Protein AF-A0A1I9Y1L7-F1 (afdb_monomer)

pLDDT: mean 85.47, std 13.41, range [43.84, 98.75]

Secondary structure (DSSP, 8-state):
-THHHHHTHHHHTTTS-HHHHHHHHHHHHHHHHHHHHHHHHHHHHHHHHHHHHHHHHHHHHHHHHHH--TTHHHHHHHHHHHHHHHHHHHHHHHHHHHHHHHHHHHHHHHHHHHHHHHHHS---HHHHHHHHHHHHHHHHHHS-TT-TTS-HHHHHHHHHHHHHHHHHTT-HHHHHHHHHHHHHHHTTS--HHHHHHHHHHHHHTT-HHHHHHHHHHHHHH-THHHHHHHH-GGGTTTTTSHHHHHHH-

Foldseek 3Di:
DCVVVCPVVVPVCPPDDVPLVCVLVVVLVVVLVVLVVVLVVVLVVVLVVLVVVLVVVLVVLVVVLVVDDDPVNVVSVVVSVVVNVVSVVVSVLVSVQSVLQSVLVSLLVSLVSSVVCVVVPPDDPVVLLVSLVSLLVVLCVSLPPDCPRYQLQSNLSSLQSNLVSCVSVLVLVSSLVSLVSSDVSVPDDDDLVSLLSNLLSCQSVVNQVSNLVSLLVSCVVPVVSLVVCVPDPSNVSPCPPPSNVVSND

Radius of gyration: 24.62 Å; Cα contacts (8 Å, |Δi|>4): 194; chains: 1; bounding box: 74×27×68 Å

Mean predicted aligned error: 7.23 Å

Structure (mmCIF, N/CA/C/O backbone):
data_AF-A0A1I9Y1L7-F1
#
_entry.id   AF-A0A1I9Y1L7-F1
#
loop_
_atom_site.group_PDB
_atom_site.id
_atom_site.type_symbol
_atom_site.label_atom_id
_atom_site.label_alt_id
_atom_site.label_comp_id
_atom_site.label_asym_id
_atom_site.label_entity_id
_atom_site.label_seq_id
_atom_site.pdbx_PDB_ins_code
_atom_site.Cartn_x
_atom_site.Cartn_y
_atom_site.Cartn_z
_atom_site.occupancy
_atom_site.B_iso_or_equiv
_atom_site.auth_seq_id
_atom_site.auth_comp_id
_atom_site.auth_asym_id
_atom_site.auth_atom_id
_atom_site.pdbx_PDB_model_num
ATOM 1 N N . MET A 1 1 ? 4.002 -3.214 18.190 1.00 47.75 1 MET A N 1
ATOM 2 C CA . MET A 1 1 ? 4.364 -3.623 16.813 1.00 47.75 1 MET A CA 1
ATOM 3 C C . MET A 1 1 ? 5.478 -2.742 16.220 1.00 47.75 1 MET A C 1
ATOM 5 O O . MET A 1 1 ? 6.447 -3.298 15.727 1.00 47.75 1 MET A O 1
ATOM 9 N N . LEU A 1 2 ? 5.446 -1.406 16.366 1.00 47.19 2 LEU A N 1
ATOM 10 C CA . LEU A 1 2 ? 6.503 -0.487 15.879 1.00 47.19 2 LEU A CA 1
ATOM 11 C C . LEU A 1 2 ? 7.836 -0.492 16.666 1.00 47.19 2 LEU A C 1
ATOM 13 O O . LEU A 1 2 ? 8.883 -0.215 16.093 1.00 47.19 2 LEU A O 1
ATOM 17 N N . MET A 1 3 ? 7.873 -0.915 17.937 1.00 45.66 3 MET A N 1
ATOM 18 C CA . MET A 1 3 ? 9.155 -1.157 18.637 1.00 45.66 3 MET A CA 1
ATOM 19 C C . MET A 1 3 ? 10.000 -2.262 17.965 1.00 45.66 3 MET A C 1
ATOM 21 O O . MET A 1 3 ? 11.228 -2.188 17.956 1.00 45.66 3 MET A O 1
ATOM 25 N N . TYR A 1 4 ? 9.357 -3.237 17.309 1.00 48.34 4 TYR A N 1
ATOM 26 C CA . TYR A 1 4 ? 10.047 -4.228 16.472 1.00 48.34 4 TYR A CA 1
ATOM 27 C C . TYR A 1 4 ? 10.562 -3.632 15.157 1.00 48.34 4 TYR A C 1
ATOM 29 O O . TYR A 1 4 ? 11.432 -4.223 14.521 1.00 48.34 4 TYR A O 1
ATOM 37 N N . PHE A 1 5 ? 10.074 -2.450 14.767 1.00 47.69 5 PHE A N 1
ATOM 38 C CA . PHE A 1 5 ? 10.499 -1.760 13.556 1.00 47.69 5 PHE A CA 1
ATOM 39 C C . PHE A 1 5 ? 11.968 -1.304 13.661 1.00 47.69 5 PHE A C 1
ATOM 41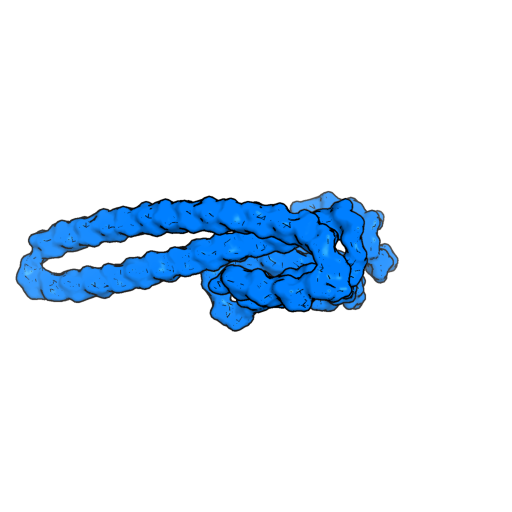 O O . PHE A 1 5 ? 12.653 -1.265 12.645 1.00 47.69 5 PHE A O 1
ATOM 48 N N . PHE A 1 6 ? 12.492 -1.047 14.867 1.00 53.56 6 PHE A N 1
ATOM 49 C CA . PHE A 1 6 ? 13.876 -0.587 15.068 1.00 53.56 6 PHE A CA 1
ATOM 50 C C . PHE A 1 6 ? 14.791 -1.574 15.809 1.00 53.56 6 PHE A C 1
ATOM 52 O O . PHE A 1 6 ? 16.007 -1.404 15.765 1.00 53.56 6 PHE A O 1
ATOM 59 N N . GLY A 1 7 ? 14.257 -2.627 16.439 1.00 49.97 7 GLY A N 1
ATOM 60 C CA . GLY A 1 7 ? 15.072 -3.611 17.171 1.00 49.97 7 GLY A CA 1
ATOM 61 C C . GLY A 1 7 ? 16.096 -4.357 16.300 1.00 49.97 7 GLY A C 1
ATOM 62 O O . GLY A 1 7 ? 17.193 -4.653 16.761 1.00 49.97 7 GLY A O 1
ATOM 63 N N . ALA A 1 8 ? 15.783 -4.593 15.021 1.00 45.25 8 ALA A N 1
ATOM 64 C CA . ALA A 1 8 ? 16.695 -5.235 14.067 1.00 45.25 8 ALA A CA 1
ATOM 65 C C . ALA A 1 8 ? 17.691 -4.257 13.403 1.00 45.25 8 ALA A C 1
ATOM 67 O O . ALA A 1 8 ? 18.695 -4.685 12.839 1.00 45.25 8 ALA A O 1
ATOM 68 N N . LEU A 1 9 ? 17.458 -2.942 13.511 1.00 48.50 9 LEU A N 1
ATOM 69 C CA . LEU A 1 9 ? 18.281 -1.909 12.869 1.00 48.50 9 LEU A CA 1
ATOM 70 C C . LEU A 1 9 ? 19.683 -1.795 13.488 1.00 48.50 9 LEU A C 1
ATOM 72 O O . LEU A 1 9 ? 20.603 -1.302 12.847 1.00 48.50 9 LEU A O 1
ATOM 76 N N . GLY A 1 10 ? 19.857 -2.235 14.737 1.00 49.12 10 GLY A N 1
ATOM 77 C CA . GLY A 1 10 ? 21.131 -2.132 15.451 1.00 49.12 10 GLY A CA 1
ATOM 78 C C . GLY A 1 10 ? 22.224 -3.078 14.942 1.00 49.12 10 GLY A C 1
ATOM 79 O O . GLY A 1 10 ? 23.399 -2.780 15.133 1.00 49.12 10 GLY A O 1
ATOM 80 N N . ALA A 1 11 ? 21.865 -4.189 14.286 1.00 47.66 11 ALA A N 1
ATOM 81 C CA . ALA A 1 11 ? 22.822 -5.242 13.930 1.00 47.66 11 ALA A CA 1
ATOM 82 C C . ALA A 1 11 ? 23.518 -5.029 12.568 1.00 47.66 11 ALA A C 1
ATOM 84 O O . ALA A 1 11 ? 24.682 -5.387 12.424 1.00 47.66 11 ALA A O 1
ATOM 85 N N . LEU A 1 12 ? 22.855 -4.396 11.591 1.00 43.84 12 LEU A N 1
ATOM 86 C CA . LEU A 1 12 ? 23.412 -4.141 10.244 1.00 43.84 12 LEU A CA 1
ATOM 87 C C . LEU A 1 12 ? 24.312 -2.893 10.175 1.00 43.84 12 LEU A C 1
ATOM 89 O O . LEU A 1 12 ? 25.179 -2.763 9.315 1.00 43.84 12 LEU A O 1
ATOM 93 N N . VAL A 1 13 ? 24.164 -1.993 11.146 1.00 48.88 13 VAL A N 1
ATOM 94 C CA . VAL A 1 13 ? 24.859 -0.700 11.222 1.00 48.88 13 VAL A CA 1
ATOM 95 C C . VAL A 1 13 ? 26.366 -0.834 11.513 1.00 48.88 13 VAL A C 1
ATOM 97 O O . VAL A 1 13 ? 27.125 0.113 11.299 1.00 48.88 13 VAL A O 1
ATOM 100 N N . ALA A 1 14 ? 26.824 -2.005 11.959 1.00 50.41 14 ALA A N 1
ATOM 101 C CA . ALA A 1 14 ? 28.218 -2.226 12.328 1.00 50.41 14 ALA A CA 1
ATOM 102 C C . ALA A 1 14 ? 29.176 -2.428 11.135 1.00 50.41 14 ALA A C 1
ATOM 104 O O . ALA A 1 14 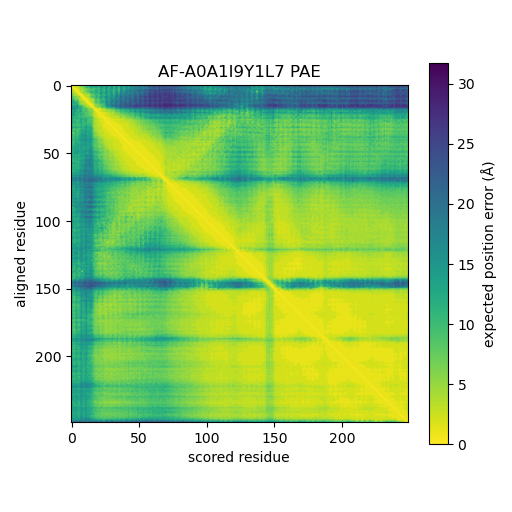? 30.382 -2.334 11.345 1.00 50.41 14 ALA A O 1
ATOM 105 N N . PHE A 1 15 ? 28.688 -2.679 9.908 1.00 44.69 15 PHE A N 1
ATOM 106 C CA . PHE A 1 15 ? 29.559 -3.206 8.842 1.00 44.69 15 PHE A CA 1
ATOM 107 C C . PHE A 1 15 ? 29.748 -2.316 7.593 1.00 44.69 15 PHE A C 1
ATOM 109 O O . PHE A 1 15 ? 30.797 -2.425 6.968 1.00 44.69 15 PHE A O 1
ATOM 116 N N . PHE A 1 16 ? 28.834 -1.393 7.241 1.00 48.38 16 PHE A N 1
ATOM 117 C CA . PHE A 1 16 ? 28.874 -0.758 5.899 1.00 48.38 16 PHE A CA 1
ATOM 118 C C . PHE A 1 16 ? 28.675 0.768 5.795 1.00 48.38 16 PHE A C 1
ATOM 120 O O . PHE A 1 16 ? 28.450 1.283 4.708 1.00 48.38 16 PHE A O 1
ATOM 127 N N . GLY A 1 17 ? 28.850 1.534 6.876 1.00 55.03 17 GLY A N 1
ATOM 128 C CA . GLY A 1 17 ? 28.899 3.004 6.774 1.00 55.03 17 GLY A CA 1
ATOM 129 C C . GLY A 1 17 ? 27.848 3.706 7.622 1.00 55.03 17 GLY A C 1
ATOM 130 O O . GLY A 1 17 ? 26.840 4.223 7.148 1.00 55.03 17 GLY A O 1
ATOM 131 N N . PHE A 1 18 ? 28.151 3.807 8.912 1.00 61.41 18 PHE A N 1
ATOM 132 C CA . PHE A 1 18 ? 27.345 4.464 9.944 1.00 61.41 18 PHE A CA 1
ATOM 133 C C . PHE A 1 18 ? 26.874 5.887 9.594 1.00 61.41 18 PHE A C 1
ATOM 135 O O . PHE A 1 18 ? 25.876 6.367 10.133 1.00 61.41 18 PHE A O 1
ATOM 142 N N . ARG A 1 19 ? 27.619 6.598 8.740 1.00 64.88 19 ARG A N 1
ATOM 143 C CA . ARG A 1 19 ? 27.401 8.022 8.464 1.00 64.88 19 ARG A CA 1
ATOM 144 C C . ARG A 1 19 ? 26.305 8.264 7.427 1.00 64.88 19 ARG A C 1
ATOM 146 O O . ARG A 1 19 ? 25.455 9.116 7.665 1.00 64.88 19 ARG A O 1
ATOM 153 N N . GLU A 1 20 ? 26.311 7.508 6.333 1.00 66.81 20 GLU A N 1
ATOM 154 C CA . GLU A 1 20 ? 25.316 7.614 5.253 1.00 66.81 20 GLU A CA 1
A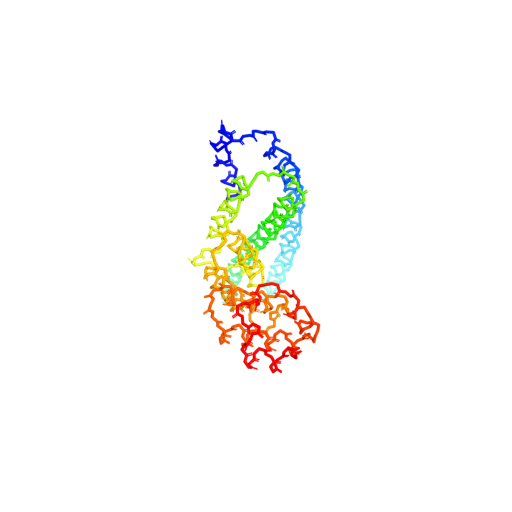TOM 155 C C . GLU A 1 20 ? 23.952 7.118 5.735 1.00 66.81 20 GLU A C 1
ATOM 157 O O . GLU A 1 20 ? 22.945 7.813 5.623 1.00 66.81 20 GLU A O 1
ATOM 162 N N . TRP A 1 21 ? 23.945 5.989 6.442 1.00 66.62 21 TRP A N 1
ATOM 163 C CA . TRP A 1 21 ? 22.741 5.434 7.053 1.00 66.62 21 TRP A CA 1
ATOM 164 C C . TRP A 1 21 ? 22.090 6.404 8.054 1.00 66.62 21 TRP A C 1
ATOM 166 O O . TRP A 1 21 ? 20.874 6.594 8.071 1.00 66.62 21 TRP A O 1
ATOM 176 N N . LYS A 1 22 ? 22.889 7.091 8.882 1.00 72.75 22 LYS A N 1
ATOM 177 C CA . LYS A 1 22 ? 22.367 8.097 9.822 1.00 72.75 22 LYS A CA 1
ATOM 178 C C . LYS A 1 22 ? 21.736 9.306 9.133 1.00 72.75 22 LYS A C 1
ATOM 180 O O . LYS A 1 22 ? 20.803 9.870 9.708 1.00 72.75 22 LYS A O 1
ATOM 185 N N . ALA A 1 23 ? 22.233 9.705 7.961 1.00 73.94 23 ALA A N 1
ATOM 186 C CA . ALA A 1 23 ? 21.718 10.854 7.219 1.00 73.94 23 ALA A CA 1
ATOM 187 C C . ALA A 1 23 ? 20.292 10.607 6.701 1.00 73.94 23 ALA A C 1
ATOM 189 O O . ALA A 1 23 ? 19.445 11.494 6.809 1.00 73.94 23 ALA A O 1
ATOM 190 N N . VAL A 1 24 ? 20.001 9.377 6.265 1.00 70.12 24 VAL A N 1
ATOM 191 C CA . VAL A 1 24 ? 18.664 8.968 5.805 1.00 70.12 24 VAL A CA 1
ATOM 192 C C . VAL A 1 24 ? 17.736 8.657 6.982 1.00 70.12 24 VAL A C 1
ATOM 194 O O . VAL A 1 24 ? 16.583 9.096 7.017 1.00 70.12 24 VAL A O 1
ATOM 197 N N . ILE A 1 25 ? 18.221 7.921 7.987 1.00 73.69 25 ILE A N 1
ATOM 198 C CA . ILE A 1 25 ? 17.341 7.369 9.024 1.00 73.69 25 ILE A CA 1
ATOM 199 C C . ILE A 1 25 ? 16.970 8.374 10.097 1.00 73.69 25 ILE A C 1
ATOM 201 O O . ILE A 1 25 ? 15.822 8.366 10.536 1.00 73.69 25 ILE A O 1
ATOM 205 N N . LYS A 1 26 ? 17.887 9.241 10.538 1.00 80.12 26 LYS A N 1
ATOM 206 C CA . LYS A 1 26 ? 17.569 10.169 11.631 1.00 80.12 26 LYS A CA 1
ATOM 207 C C . LYS A 1 26 ? 16.381 11.082 11.279 1.00 80.12 26 LYS A C 1
ATOM 209 O O . LYS A 1 26 ? 15.432 11.100 12.056 1.00 80.12 26 LYS A O 1
ATOM 214 N N . PRO A 1 27 ? 16.348 11.763 10.117 1.00 78.81 27 PRO A N 1
ATOM 215 C CA . PRO A 1 27 ? 15.199 12.592 9.750 1.00 78.81 27 PRO A CA 1
ATOM 216 C C . PRO A 1 27 ? 13.907 11.785 9.595 1.00 78.81 27 PRO A C 1
ATOM 218 O O . PRO A 1 27 ? 12.837 12.255 9.972 1.00 78.81 27 PRO A O 1
ATOM 221 N N . THR A 1 28 ? 14.013 10.566 9.061 1.00 72.12 28 THR A N 1
ATOM 222 C CA . THR A 1 28 ? 12.887 9.639 8.883 1.00 72.12 28 THR A CA 1
ATOM 223 C C . THR A 1 28 ? 12.307 9.218 10.236 1.00 72.12 28 THR A C 1
ATOM 225 O O . THR A 1 28 ? 11.093 9.229 10.421 1.00 72.12 28 THR A O 1
ATOM 228 N N . LYS A 1 29 ? 13.169 8.944 11.221 1.00 74.25 29 LYS A N 1
ATOM 229 C CA . LYS A 1 29 ? 12.780 8.637 12.599 1.00 74.25 29 LYS A CA 1
ATOM 230 C C . LYS A 1 29 ? 12.145 9.842 13.299 1.00 74.25 29 LYS A C 1
ATOM 232 O O . LYS A 1 29 ? 11.079 9.704 13.883 1.00 74.25 29 LYS A O 1
ATOM 237 N N . ASP A 1 30 ? 12.749 11.024 13.190 1.00 78.06 30 ASP A N 1
ATOM 238 C CA . ASP A 1 30 ? 12.205 12.245 13.799 1.00 78.06 30 ASP A CA 1
ATOM 239 C C . ASP A 1 30 ? 10.826 12.596 13.202 1.00 78.06 30 ASP A C 1
ATOM 241 O O . ASP A 1 30 ? 9.931 13.065 13.906 1.00 78.06 30 ASP A O 1
ATOM 245 N N . LYS A 1 31 ? 10.631 12.367 11.894 1.00 76.81 31 LYS A N 1
ATOM 246 C CA . LYS A 1 31 ? 9.331 12.528 11.225 1.00 76.81 31 LYS A CA 1
ATOM 247 C C . LYS A 1 31 ? 8.327 11.475 11.696 1.00 76.81 31 LYS A C 1
ATOM 249 O O . LYS A 1 31 ? 7.182 11.833 11.957 1.00 76.81 31 LYS A O 1
ATOM 254 N N . LEU A 1 32 ? 8.753 10.220 11.849 1.00 73.31 32 LEU A N 1
ATOM 255 C CA . LEU A 1 32 ? 7.925 9.144 12.391 1.00 73.31 32 LEU A CA 1
ATOM 256 C C . LEU A 1 32 ? 7.403 9.486 13.790 1.00 73.31 32 LEU A C 1
ATOM 258 O O . LEU A 1 32 ? 6.199 9.441 13.995 1.00 73.31 32 LEU A O 1
ATOM 262 N N . GLU A 1 33 ? 8.270 9.895 14.718 1.00 74.94 33 GLU A N 1
ATOM 263 C CA . GLU A 1 33 ? 7.865 10.225 16.096 1.00 74.94 33 GLU A CA 1
ATOM 264 C C . GLU A 1 33 ? 6.806 11.349 16.124 1.00 74.94 33 GLU A C 1
ATOM 266 O O . GLU A 1 33 ? 5.847 11.307 16.902 1.00 74.94 33 GLU A O 1
ATOM 271 N N . ARG A 1 34 ? 6.916 12.336 15.220 1.00 80.75 34 ARG A N 1
ATOM 272 C CA . ARG A 1 34 ? 5.899 13.394 15.058 1.00 80.75 34 ARG A CA 1
ATOM 273 C C . ARG A 1 34 ? 4.584 12.859 14.504 1.00 80.75 34 ARG A C 1
ATOM 275 O O . ARG A 1 34 ? 3.528 13.241 15.001 1.00 80.75 34 ARG A O 1
ATOM 282 N N . LEU A 1 35 ? 4.643 12.005 13.481 1.00 74.06 35 LEU A N 1
ATOM 283 C CA . LEU A 1 35 ? 3.456 11.395 12.883 1.00 74.06 35 LEU A CA 1
ATOM 284 C C . LEU A 1 35 ? 2.743 10.482 13.881 1.00 74.06 35 LEU A C 1
ATOM 286 O O . LEU A 1 35 ? 1.527 10.563 14.002 1.00 74.06 35 LEU A O 1
ATOM 290 N N . GLU A 1 36 ? 3.481 9.674 14.639 1.00 72.31 36 GLU A N 1
ATOM 291 C CA . GLU A 1 36 ? 2.935 8.827 15.703 1.00 72.31 36 GLU A CA 1
ATOM 292 C C . GLU A 1 36 ? 2.227 9.666 16.763 1.00 72.31 36 GLU A C 1
ATOM 294 O O . GLU A 1 36 ? 1.086 9.373 17.111 1.00 72.31 36 GLU A O 1
ATOM 299 N N . THR A 1 37 ? 2.859 10.748 17.222 1.00 80.62 37 THR A N 1
ATOM 300 C CA . THR A 1 37 ? 2.259 11.651 18.214 1.00 80.62 37 THR A CA 1
ATOM 301 C C . THR A 1 37 ? 0.981 12.303 17.673 1.00 80.62 37 THR A C 1
ATOM 303 O O . THR A 1 37 ? -0.042 12.325 18.358 1.00 80.62 37 THR A O 1
ATOM 306 N N . ALA A 1 38 ? 1.008 12.795 16.430 1.00 80.44 38 ALA A N 1
ATOM 307 C CA . ALA A 1 38 ? -0.150 13.422 15.795 1.00 80.44 38 ALA A CA 1
ATOM 308 C C . ALA A 1 38 ? -1.305 12.428 15.580 1.00 80.44 38 ALA A C 1
ATOM 310 O O . ALA A 1 38 ? -2.456 12.735 15.893 1.00 80.44 38 ALA A O 1
ATOM 311 N N . HIS A 1 39 ? -1.008 11.219 15.095 1.00 76.31 39 HIS A N 1
ATOM 312 C CA . HIS A 1 39 ? -2.013 10.180 14.878 1.00 76.31 39 HIS A CA 1
ATOM 313 C C . HIS A 1 39 ? -2.567 9.620 16.186 1.00 76.31 39 HIS A C 1
ATOM 315 O O . HIS A 1 39 ? -3.769 9.387 16.260 1.00 76.31 39 HIS A O 1
ATOM 321 N N . ALA A 1 40 ? -1.744 9.450 17.223 1.00 77.50 40 ALA A N 1
ATOM 322 C CA . ALA A 1 40 ? -2.215 9.052 18.547 1.00 77.50 40 ALA A CA 1
ATOM 323 C C . ALA A 1 40 ? -3.202 10.083 19.114 1.00 77.50 40 ALA A C 1
ATOM 325 O O . ALA A 1 40 ? -4.274 9.703 19.579 1.00 77.50 40 ALA A O 1
ATOM 326 N N . GLY A 1 41 ? -2.889 11.379 18.988 1.00 79.81 41 GLY A N 1
ATOM 327 C CA . GLY A 1 41 ? -3.801 12.456 19.376 1.00 79.81 41 GLY A CA 1
ATOM 328 C C . GLY A 1 41 ? -5.124 12.416 18.608 1.00 79.81 41 GLY A C 1
ATOM 329 O O . GLY A 1 41 ? -6.189 12.512 19.212 1.00 79.81 41 GLY A O 1
ATOM 330 N N . HIS A 1 42 ? -5.075 12.202 17.290 1.00 78.88 42 HIS A N 1
ATOM 331 C CA . HIS A 1 42 ? -6.284 12.106 16.472 1.00 78.88 42 HIS A CA 1
ATOM 332 C C . HIS A 1 42 ? -7.125 10.857 16.783 1.00 78.88 42 HIS A C 1
ATOM 334 O O . HIS A 1 42 ? -8.348 10.947 16.846 1.00 78.88 42 HIS A O 1
ATOM 340 N N . ILE A 1 43 ? -6.496 9.697 17.001 1.00 76.44 43 ILE A N 1
ATOM 341 C CA . ILE A 1 43 ? -7.198 8.463 17.391 1.00 76.44 43 ILE A CA 1
ATOM 342 C C . ILE A 1 43 ? -7.908 8.665 18.731 1.00 76.44 43 ILE A C 1
ATOM 344 O O . ILE A 1 43 ? -9.077 8.305 18.849 1.00 76.44 43 ILE A O 1
ATOM 348 N N . GLU A 1 44 ? -7.239 9.275 19.712 1.00 82.00 44 GLU A N 1
ATOM 349 C CA . GLU A 1 44 ? -7.838 9.560 21.018 1.00 82.00 44 GLU A CA 1
ATOM 350 C C . GLU A 1 44 ? -9.006 10.554 20.901 1.00 82.00 44 GLU A C 1
ATOM 352 O O . GLU A 1 44 ? -10.054 10.357 21.510 1.00 82.00 44 GLU A O 1
ATOM 357 N N . GLU A 1 45 ? -8.883 11.582 20.056 1.00 86.69 45 GLU A N 1
ATOM 358 C CA . GLU A 1 45 ? -9.980 12.511 19.759 1.00 86.69 45 GLU A CA 1
ATOM 359 C C . GLU A 1 45 ? -11.196 11.790 19.149 1.00 86.69 45 GLU A C 1
ATOM 361 O O . GLU A 1 45 ? -12.329 12.008 19.583 1.00 86.69 45 GLU A O 1
ATOM 366 N N . GLN A 1 46 ? -10.982 10.919 18.157 1.00 80.69 46 GLN A N 1
ATOM 367 C CA . GLN A 1 46 ? -12.064 10.159 17.519 1.00 80.69 46 GLN A CA 1
ATOM 368 C C . GLN A 1 46 ? -12.712 9.166 18.484 1.00 80.69 46 GLN A C 1
ATOM 370 O O . GLN A 1 46 ? -13.936 9.036 18.495 1.00 80.69 46 GLN A O 1
ATOM 375 N N . LYS A 1 47 ? -11.911 8.508 19.326 1.00 81.25 47 LYS A N 1
ATOM 376 C CA . LYS A 1 47 ? -12.403 7.622 20.380 1.00 81.25 47 LYS A CA 1
ATOM 377 C C . LYS A 1 47 ? -13.287 8.380 21.371 1.00 81.25 47 LYS A C 1
ATOM 379 O O . LYS A 1 47 ? -14.403 7.946 21.620 1.00 81.25 47 LYS A O 1
ATOM 384 N N . ASN A 1 48 ? -12.850 9.547 21.847 1.00 86.12 48 ASN A N 1
ATOM 385 C CA . ASN A 1 48 ? -13.640 10.373 22.765 1.00 86.12 48 ASN A CA 1
ATOM 386 C C . ASN A 1 48 ? -14.983 10.805 22.152 1.00 86.12 48 ASN A C 1
ATOM 388 O O . ASN A 1 48 ? -16.014 10.708 22.815 1.00 86.12 48 ASN A O 1
ATOM 392 N N . LYS A 1 49 ? -15.000 11.211 20.873 1.00 86.06 49 LYS A N 1
ATOM 393 C CA . LYS A 1 49 ? -16.249 11.528 20.153 1.00 86.06 49 LYS A CA 1
ATOM 394 C C . LYS A 1 49 ? -17.175 10.318 20.053 1.00 86.06 49 LYS A C 1
ATOM 396 O O . LYS A 1 49 ? -18.386 10.450 20.217 1.00 86.06 49 LYS A O 1
ATOM 401 N N . PHE A 1 50 ? -16.620 9.140 19.783 1.00 80.62 50 PHE A N 1
ATOM 402 C CA . PHE A 1 50 ? -17.404 7.913 19.716 1.00 80.62 50 PHE A CA 1
ATOM 403 C C . PHE A 1 50 ? -17.967 7.530 21.094 1.00 80.62 50 PHE A C 1
ATOM 405 O O . PHE A 1 50 ? -19.154 7.237 21.204 1.00 80.62 50 PHE A O 1
ATOM 412 N N . ASP A 1 51 ? -17.167 7.633 22.157 1.00 82.69 51 ASP A N 1
ATOM 413 C CA . ASP A 1 51 ? -17.596 7.388 23.539 1.00 82.69 51 ASP A CA 1
ATOM 414 C C . ASP A 1 51 ? -18.719 8.347 23.976 1.00 82.69 51 ASP A C 1
ATOM 416 O O . ASP A 1 51 ? -19.640 7.947 24.694 1.00 82.69 51 ASP A O 1
ATOM 420 N N . GLU A 1 52 ? -18.693 9.606 23.528 1.00 89.88 52 GLU A N 1
ATOM 421 C CA . GLU A 1 52 ? -19.783 10.566 23.745 1.00 89.88 52 GLU A CA 1
ATOM 422 C C . GLU A 1 52 ? -21.084 10.134 23.056 1.00 89.88 52 GLU A C 1
ATOM 424 O O . GLU A 1 52 ? -22.146 10.178 23.684 1.00 89.88 52 GLU A O 1
ATOM 429 N N . ILE A 1 53 ? -21.011 9.656 21.809 1.00 84.12 53 ILE A N 1
ATOM 430 C CA . ILE A 1 53 ? -22.167 9.118 21.073 1.00 84.12 53 ILE A CA 1
ATOM 431 C C . ILE A 1 53 ? -22.726 7.881 21.785 1.00 84.12 53 ILE A C 1
ATOM 433 O O . ILE A 1 53 ? -23.936 7.788 22.002 1.00 84.12 53 ILE A O 1
ATOM 437 N N . VAL A 1 54 ? -21.855 6.955 22.201 1.00 80.06 54 VAL A N 1
ATOM 438 C CA . VAL A 1 54 ? -22.249 5.742 22.931 1.00 80.06 54 VAL A CA 1
ATOM 439 C C . VAL A 1 54 ? -22.948 6.106 24.241 1.00 80.06 54 VAL A C 1
ATOM 441 O O . VAL A 1 54 ? -24.012 5.570 24.550 1.00 80.06 54 VAL A O 1
ATOM 444 N N . ARG A 1 55 ? -22.395 7.063 24.996 1.00 87.75 55 ARG A N 1
ATOM 445 C CA . ARG A 1 55 ? -22.983 7.545 26.252 1.00 87.75 55 ARG A CA 1
ATOM 446 C C . ARG A 1 55 ? -24.343 8.202 26.032 1.00 87.75 55 ARG A C 1
ATOM 448 O O . ARG A 1 55 ? -25.268 7.931 26.793 1.00 87.75 55 ARG A O 1
ATOM 455 N N . ALA A 1 56 ? -24.479 9.038 25.004 1.00 89.50 56 ALA A N 1
ATOM 456 C CA . ALA A 1 56 ? -25.751 9.668 24.660 1.00 89.50 56 ALA A CA 1
ATOM 457 C C . ALA A 1 56 ? -26.819 8.620 24.311 1.00 89.50 56 ALA A C 1
ATOM 459 O O . ALA A 1 56 ? -27.939 8.697 24.813 1.00 89.50 56 ALA A O 1
ATOM 460 N N . HIS A 1 57 ? -26.455 7.602 23.529 1.00 83.31 57 HIS A N 1
ATOM 461 C CA . HIS A 1 57 ? -27.360 6.516 23.162 1.00 83.31 57 HIS A CA 1
ATOM 462 C C . HIS A 1 57 ? -27.761 5.649 24.365 1.00 83.31 57 HIS A C 1
ATOM 464 O O . HIS A 1 57 ? -28.929 5.305 24.523 1.00 83.31 57 HIS A O 1
ATOM 470 N N . LYS A 1 58 ? -26.815 5.353 25.265 1.00 85.38 58 LYS A N 1
ATOM 471 C CA . LYS A 1 58 ? -27.090 4.639 26.520 1.00 85.38 58 LYS A CA 1
ATOM 472 C C . LYS A 1 58 ? -28.078 5.401 27.404 1.00 85.38 58 LYS A C 1
ATOM 474 O O . LYS A 1 58 ? -29.010 4.797 27.924 1.00 85.38 58 LYS A O 1
ATOM 479 N N . ASN A 1 59 ? -27.905 6.717 27.531 1.00 89.12 59 ASN A N 1
ATOM 480 C CA . ASN A 1 59 ? -28.816 7.566 28.298 1.00 89.12 59 ASN A CA 1
ATOM 481 C C . ASN A 1 59 ? -30.237 7.574 27.708 1.00 89.12 59 ASN A C 1
ATOM 483 O O . ASN A 1 59 ? -31.206 7.542 28.464 1.00 89.12 59 ASN A O 1
ATOM 487 N N . ASP A 1 60 ? -30.366 7.597 26.378 1.00 88.25 60 ASP A N 1
ATOM 488 C CA . ASP A 1 60 ? -31.665 7.513 25.697 1.00 88.25 60 ASP A CA 1
ATOM 489 C C . ASP A 1 60 ? -32.342 6.156 25.937 1.00 88.25 60 ASP A C 1
ATOM 491 O O . ASP A 1 60 ? -33.506 6.092 26.334 1.00 88.25 60 ASP A O 1
ATOM 495 N N . LEU A 1 61 ? -31.588 5.061 25.810 1.00 83.75 61 LEU A N 1
ATOM 496 C CA . LEU A 1 61 ? -32.087 3.714 26.079 1.00 83.75 61 LEU A CA 1
ATOM 497 C C . LEU A 1 61 ? -32.522 3.543 27.544 1.00 83.75 61 LEU A C 1
ATOM 499 O O . LEU A 1 61 ? -33.545 2.919 27.825 1.00 83.75 61 LEU A O 1
ATOM 503 N N . ASP A 1 62 ? -31.784 4.142 28.480 1.00 86.88 62 ASP A N 1
ATOM 504 C CA . ASP A 1 62 ? -32.153 4.194 29.895 1.00 86.88 62 ASP A CA 1
ATOM 505 C C . ASP A 1 62 ? -33.461 4.957 30.136 1.00 86.88 62 ASP A C 1
ATOM 507 O O . ASP A 1 62 ? -34.318 4.497 30.898 1.00 86.88 62 ASP A O 1
ATOM 511 N N . ALA A 1 63 ? -33.658 6.089 29.456 1.00 88.06 63 ALA A N 1
ATOM 512 C CA . ALA A 1 63 ? -34.902 6.848 29.531 1.00 88.06 63 ALA A CA 1
ATOM 513 C C . ALA A 1 63 ? -36.093 6.046 28.973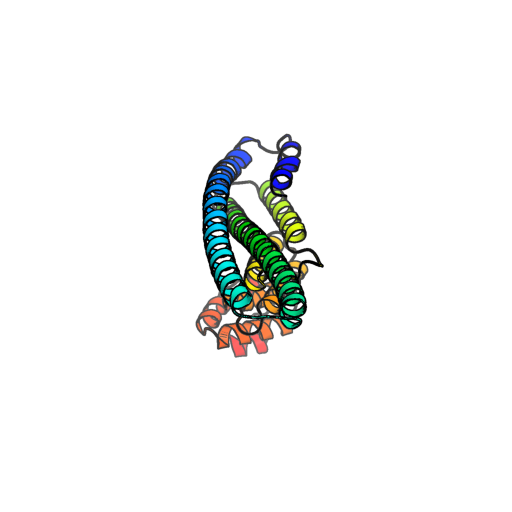 1.00 88.06 63 ALA A C 1
ATOM 515 O O . ALA A 1 63 ? -37.162 6.016 29.588 1.00 88.06 63 ALA A O 1
ATOM 516 N N . GLN A 1 64 ? -35.902 5.332 27.859 1.00 84.44 64 GLN A N 1
ATOM 517 C CA . GLN A 1 64 ? -36.914 4.434 27.292 1.00 84.44 64 GLN A CA 1
ATOM 518 C C . GLN A 1 64 ? -37.234 3.263 28.238 1.00 84.44 64 GLN A C 1
ATOM 520 O O . GLN A 1 64 ? -38.401 2.904 28.408 1.00 84.44 64 GLN A O 1
ATOM 525 N N . MET A 1 65 ? -36.226 2.708 28.923 1.00 84.38 65 MET A N 1
ATOM 526 C CA . MET A 1 65 ? -36.404 1.653 29.928 1.00 84.38 65 MET A CA 1
ATOM 527 C C . MET A 1 65 ? -37.253 2.068 31.118 1.00 84.38 65 MET A C 1
ATOM 529 O O . MET A 1 65 ? -38.095 1.286 31.559 1.00 84.38 65 MET A O 1
ATOM 533 N N . GLN A 1 66 ? -37.091 3.292 31.612 1.00 85.94 66 GLN A N 1
ATOM 534 C CA . GLN A 1 66 ? -37.899 3.793 32.726 1.00 85.94 66 GLN A CA 1
ATOM 535 C C . GLN A 1 66 ? -39.387 3.951 32.369 1.00 85.94 66 GLN A C 1
ATOM 537 O O . GLN A 1 66 ? -40.235 3.950 33.263 1.00 85.94 66 GLN A O 1
ATOM 542 N N . ALA A 1 67 ? -39.723 4.061 31.080 1.00 85.12 67 ALA A N 1
ATOM 543 C CA . ALA A 1 67 ? -41.101 4.201 30.615 1.00 85.12 67 ALA A CA 1
ATOM 544 C C . ALA A 1 67 ? -41.868 2.864 30.533 1.00 85.12 67 ALA A C 1
ATOM 546 O O . ALA A 1 67 ? -43.102 2.865 30.538 1.00 85.12 67 ALA A O 1
ATOM 547 N N . VAL A 1 68 ? -41.170 1.725 30.483 1.00 86.44 68 VAL A N 1
ATOM 548 C CA . VAL A 1 68 ? -41.779 0.392 30.345 1.00 86.44 68 VAL A CA 1
ATOM 549 C C . VAL A 1 68 ? -42.014 -0.248 31.716 1.00 86.44 68 VAL A C 1
ATOM 551 O O . VAL A 1 68 ? -41.152 -0.223 32.588 1.00 86.44 68 VAL A O 1
ATOM 554 N N . LYS A 1 69 ? -43.205 -0.829 31.923 1.00 86.75 69 LYS A N 1
ATOM 555 C CA . LYS A 1 69 ? -43.629 -1.442 33.196 1.00 86.75 69 LYS A CA 1
ATOM 556 C C . LYS A 1 69 ? -43.904 -2.943 33.053 1.00 86.75 69 LYS A C 1
ATOM 558 O O . LYS A 1 69 ? -44.344 -3.401 32.001 1.00 86.75 69 LYS A O 1
ATOM 563 N N . GLY A 1 70 ? -43.741 -3.680 34.154 1.00 83.56 70 GLY A N 1
ATOM 564 C CA . GLY A 1 70 ? -44.105 -5.100 34.263 1.00 83.56 70 GLY A CA 1
ATOM 565 C C . GLY A 1 70 ? -43.102 -6.041 33.590 1.00 83.56 70 GLY A C 1
ATOM 566 O O . GLY A 1 70 ? -41.931 -5.700 33.451 1.00 83.56 70 GLY A O 1
ATOM 567 N N . ASP A 1 71 ? -43.557 -7.215 33.148 1.00 76.25 71 ASP A N 1
ATOM 568 C CA . ASP A 1 71 ? -42.701 -8.292 32.608 1.00 76.25 71 ASP A CA 1
ATOM 569 C C . ASP A 1 71 ? -41.850 -7.883 31.389 1.00 76.25 71 ASP A C 1
ATOM 571 O O . ASP A 1 71 ? -40.788 -8.456 31.137 1.00 76.25 71 ASP A O 1
ATOM 575 N N . HIS A 1 72 ? -42.254 -6.830 30.674 1.00 83.94 72 HIS A N 1
ATOM 576 C CA . HIS A 1 72 ? -41.488 -6.253 29.567 1.00 83.94 72 HIS A CA 1
ATOM 577 C C . HIS A 1 72 ? -40.167 -5.609 30.024 1.00 83.94 72 HIS A C 1
ATOM 579 O O . HIS A 1 72 ? -39.248 -5.461 29.223 1.00 83.94 72 HIS A O 1
ATOM 585 N N . GLN A 1 73 ? -40.027 -5.266 31.309 1.00 83.31 73 GLN A N 1
ATOM 586 C CA . GLN A 1 73 ? -38.822 -4.639 31.853 1.00 83.31 73 GLN A CA 1
ATOM 587 C C . GLN A 1 73 ? -37.616 -5.593 31.845 1.00 83.31 73 GLN A C 1
ATOM 589 O O . GLN A 1 73 ? -36.513 -5.177 31.496 1.00 83.31 73 GLN A O 1
ATOM 594 N N . LEU A 1 74 ? -37.821 -6.879 32.160 1.00 83.44 74 LEU A N 1
ATOM 595 C CA . LEU A 1 74 ? -36.756 -7.892 32.125 1.00 83.44 74 LEU A CA 1
ATOM 596 C C . LEU A 1 74 ? -36.294 -8.177 30.693 1.00 83.44 74 LEU A C 1
ATOM 598 O O . LEU A 1 74 ? -35.093 -8.245 30.433 1.00 83.44 74 LEU A O 1
ATOM 602 N N . GLN A 1 75 ? -37.242 -8.296 29.758 1.00 85.31 75 GLN A N 1
ATOM 603 C CA . GLN A 1 75 ? -36.928 -8.468 28.337 1.00 85.31 75 GLN A CA 1
ATOM 604 C C . GLN A 1 75 ? -36.141 -7.269 27.804 1.00 85.31 75 GLN A C 1
ATOM 606 O O . GLN A 1 75 ? -35.126 -7.445 27.134 1.00 85.31 75 GLN A O 1
ATOM 611 N N . MET A 1 76 ? -36.550 -6.050 28.161 1.00 83.31 76 MET A N 1
ATOM 612 C CA . MET A 1 76 ? -35.867 -4.846 27.697 1.00 83.31 76 MET A CA 1
ATOM 613 C C . MET A 1 76 ? -34.483 -4.665 28.326 1.00 83.31 76 MET A C 1
ATOM 615 O O . MET A 1 76 ? -33.573 -4.168 27.668 1.00 83.31 76 MET A O 1
ATOM 619 N N . GLN A 1 77 ? -34.282 -5.136 29.558 1.00 84.00 77 GLN A N 1
ATOM 620 C CA . GLN A 1 77 ? -32.965 -5.146 30.189 1.00 84.00 77 GLN A CA 1
ATOM 621 C C . GLN A 1 77 ? -31.997 -6.114 29.497 1.00 84.00 77 GLN A C 1
ATOM 623 O O . GLN A 1 77 ? -30.835 -5.766 29.302 1.00 84.00 77 GLN A O 1
ATOM 628 N N . ALA A 1 78 ? -32.476 -7.284 29.061 1.00 87.12 78 ALA A N 1
ATOM 629 C CA . ALA A 1 78 ? -31.673 -8.213 28.267 1.00 87.12 78 ALA A CA 1
ATOM 630 C C . ALA A 1 78 ? -31.286 -7.613 26.903 1.00 87.12 78 ALA A C 1
ATOM 632 O O . ALA A 1 78 ? -30.116 -7.663 26.529 1.00 87.12 78 ALA A O 1
ATOM 633 N N . VAL A 1 79 ? -32.242 -6.980 26.207 1.00 87.19 79 VAL A N 1
ATOM 634 C CA . VAL A 1 79 ? -31.985 -6.264 24.942 1.00 87.19 79 VAL A CA 1
ATOM 635 C C . VAL A 1 79 ? -30.965 -5.145 25.144 1.00 87.19 79 VAL A C 1
ATOM 637 O O . VAL A 1 79 ? -30.043 -5.009 24.346 1.00 87.19 79 VAL A O 1
ATOM 640 N N . LYS A 1 80 ? -31.072 -4.379 26.237 1.00 86.94 80 LYS A N 1
ATOM 641 C CA . LYS A 1 80 ? -30.096 -3.337 26.565 1.00 86.94 80 LYS A CA 1
ATOM 642 C C . LYS A 1 80 ? -28.690 -3.901 26.743 1.00 86.94 80 LYS A C 1
ATOM 644 O O . LYS A 1 80 ? -27.753 -3.353 26.174 1.00 86.94 80 LYS A O 1
ATOM 649 N N . THR A 1 81 ? -28.523 -4.962 27.528 1.00 88.88 81 THR A N 1
ATOM 650 C CA . THR A 1 81 ? -27.198 -5.551 27.769 1.00 88.88 81 THR A CA 1
ATOM 651 C C . THR A 1 81 ? -26.577 -6.113 26.490 1.00 88.88 81 THR A C 1
ATOM 653 O O . THR A 1 81 ? -25.381 -5.920 26.263 1.00 88.88 81 THR A O 1
ATOM 656 N N . ASP A 1 82 ? -27.371 -6.768 25.641 1.00 90.44 82 ASP A N 1
ATOM 657 C CA . ASP A 1 82 ? -26.906 -7.239 24.332 1.00 90.44 82 ASP A CA 1
ATOM 658 C C . ASP A 1 82 ? -26.468 -6.063 23.444 1.00 90.44 82 ASP A C 1
ATOM 660 O O . ASP A 1 82 ? -25.349 -6.053 22.931 1.00 90.44 82 ASP A O 1
ATOM 664 N N . HIS A 1 83 ? -27.288 -5.012 23.360 1.00 86.00 83 HIS A N 1
ATOM 665 C CA . HIS A 1 83 ? -26.975 -3.812 22.582 1.00 86.00 83 HIS A CA 1
ATOM 666 C C . HIS A 1 83 ? -25.709 -3.099 23.076 1.00 86.00 83 HIS A C 1
ATOM 668 O O . HIS A 1 83 ? -24.838 -2.764 22.277 1.00 86.00 83 HIS A O 1
ATOM 674 N N . GLU A 1 84 ? -25.544 -2.929 24.392 1.00 85.25 84 GLU A N 1
ATOM 675 C CA . GLU A 1 84 ? -24.319 -2.368 24.983 1.00 85.25 84 GLU A CA 1
ATOM 676 C C . GLU A 1 84 ? -23.081 -3.207 24.637 1.00 85.25 84 GLU A C 1
ATOM 678 O O . GLU A 1 84 ? -22.027 -2.656 24.314 1.00 85.25 84 GLU A O 1
ATOM 683 N N . THR A 1 85 ? -23.213 -4.536 24.648 1.00 90.00 85 THR A N 1
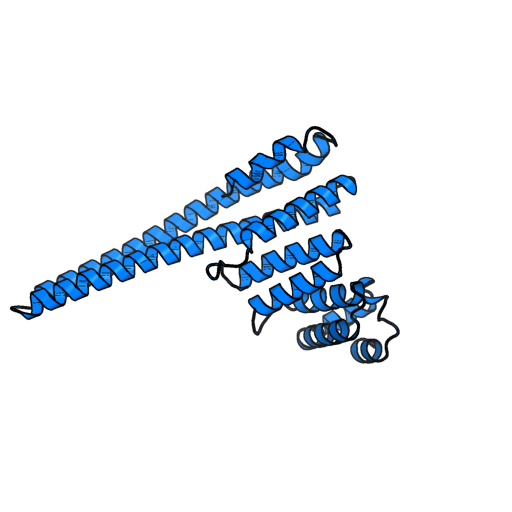ATOM 684 C CA . THR A 1 85 ? -22.128 -5.459 24.286 1.00 90.00 85 THR A CA 1
ATOM 685 C C . THR A 1 85 ? -21.753 -5.323 22.809 1.00 90.00 85 THR A C 1
ATOM 687 O O . THR A 1 85 ? -20.570 -5.252 22.468 1.00 90.00 85 THR A O 1
ATOM 690 N N . GLN A 1 86 ? -22.747 -5.236 21.921 1.00 89.69 86 GLN A N 1
ATOM 691 C CA . GLN A 1 86 ? -22.528 -5.032 20.488 1.00 89.69 86 GLN A CA 1
ATOM 692 C C . GLN A 1 86 ? -21.874 -3.676 20.198 1.00 89.69 86 GLN A C 1
ATOM 694 O O . GLN A 1 86 ? -20.937 -3.607 19.401 1.00 89.69 86 GLN A O 1
ATOM 699 N N . MET A 1 87 ? -22.311 -2.610 20.875 1.00 83.88 87 MET A N 1
ATOM 700 C CA . MET A 1 87 ? -21.700 -1.286 20.753 1.00 83.88 87 MET A CA 1
ATOM 701 C C . MET A 1 87 ? -20.243 -1.304 21.211 1.00 83.88 87 MET A C 1
ATOM 703 O O . MET A 1 87 ? -19.384 -0.824 20.479 1.00 83.88 87 MET A O 1
ATOM 707 N N . GLN A 1 88 ? -19.942 -1.903 22.366 1.00 84.31 88 GLN A N 1
ATOM 708 C CA . GLN A 1 88 ? -18.572 -2.008 22.872 1.00 84.31 88 GLN A CA 1
ATOM 709 C C . GLN A 1 88 ? -17.660 -2.744 21.881 1.00 84.31 88 GLN A C 1
ATOM 711 O O . GLN A 1 88 ? -16.574 -2.261 21.556 1.00 84.31 88 GLN A O 1
ATOM 716 N N . LYS A 1 89 ? -18.133 -3.867 21.329 1.00 88.62 89 LYS A N 1
ATOM 717 C CA . LYS A 1 89 ? -17.415 -4.608 20.287 1.00 88.62 89 LYS A CA 1
ATOM 718 C C . LYS A 1 89 ? -17.153 -3.739 19.050 1.00 88.62 89 LYS A C 1
ATOM 720 O O . LYS A 1 89 ? -16.045 -3.743 18.521 1.00 88.62 89 LYS A O 1
ATOM 725 N N . MET A 1 90 ? -18.135 -2.941 18.630 1.00 84.50 90 MET A N 1
ATOM 726 C CA . MET A 1 90 ? -17.989 -2.008 17.510 1.00 84.50 90 MET A CA 1
ATOM 727 C C . MET A 1 90 ? -16.950 -0.907 17.793 1.00 84.50 90 MET A C 1
ATOM 729 O O . MET A 1 90 ? -16.161 -0.594 16.902 1.00 84.50 90 MET A O 1
ATOM 733 N N . VAL A 1 91 ? -16.898 -0.351 19.015 1.00 80.25 91 VAL A N 1
ATOM 734 C CA . VAL A 1 91 ? -15.863 0.625 19.436 1.00 80.25 91 VAL A CA 1
ATOM 735 C C . VAL A 1 91 ? -14.474 0.008 19.298 1.00 80.25 91 VAL A C 1
ATOM 737 O O . VAL A 1 91 ? -13.552 0.635 18.768 1.00 80.25 91 VAL A O 1
ATOM 740 N N . GLU A 1 92 ? -14.312 -1.219 19.791 1.00 84.38 92 GLU A N 1
ATOM 741 C CA . GLU A 1 92 ? -13.035 -1.926 19.809 1.00 84.38 92 GLU A CA 1
ATOM 742 C C . GLU A 1 92 ? -12.566 -2.243 18.388 1.00 84.38 92 GLU A C 1
ATOM 744 O O . GLU A 1 92 ? -11.427 -1.934 18.032 1.00 84.38 92 GLU A O 1
ATOM 749 N N . GLU A 1 93 ? -13.455 -2.767 17.542 1.00 85.31 93 GLU A N 1
ATOM 750 C CA . GLU A 1 93 ? -13.183 -3.030 16.127 1.00 85.31 93 GLU A CA 1
ATOM 751 C C . GLU A 1 93 ? -12.836 -1.745 15.364 1.00 85.31 93 GLU A C 1
ATOM 753 O O . GLU A 1 93 ? -11.837 -1.709 14.636 1.00 85.31 93 GLU A O 1
ATOM 758 N N . PHE A 1 94 ? -13.599 -0.666 15.574 1.00 82.00 94 PHE A N 1
ATOM 759 C CA . PHE A 1 94 ? -13.351 0.639 14.962 1.00 82.00 94 PHE A CA 1
ATOM 760 C C . PHE A 1 94 ? -11.994 1.218 15.376 1.00 82.00 94 PHE A C 1
ATOM 762 O O . PHE A 1 94 ? -11.188 1.584 14.517 1.00 82.00 94 PHE A O 1
ATOM 769 N N . THR A 1 95 ? -11.705 1.255 16.678 1.00 78.44 95 THR A N 1
ATOM 770 C CA . THR A 1 95 ? -10.439 1.771 17.224 1.00 78.44 95 THR A CA 1
ATOM 771 C C . THR A 1 95 ? -9.252 0.969 16.698 1.00 78.44 95 THR A C 1
ATOM 773 O O . THR A 1 95 ? -8.252 1.527 16.241 1.00 78.44 95 THR A O 1
ATOM 776 N N . SER A 1 96 ? -9.389 -0.356 16.697 1.00 83.06 96 SER A N 1
ATOM 777 C CA . SER A 1 96 ? -8.391 -1.291 16.187 1.00 83.06 96 SER A CA 1
ATOM 778 C C . SER A 1 96 ? -8.121 -1.061 14.692 1.00 83.06 96 SER A C 1
ATOM 780 O O . SER A 1 96 ? -6.963 -1.003 14.269 1.00 83.06 96 SER A O 1
ATOM 782 N N . ARG A 1 97 ? -9.174 -0.828 13.892 1.00 83.00 97 ARG A N 1
ATOM 783 C CA . ARG A 1 97 ? -9.065 -0.489 12.463 1.00 83.00 97 ARG A CA 1
ATOM 784 C C . ARG A 1 97 ? -8.386 0.859 12.241 1.00 83.00 97 ARG A C 1
ATOM 786 O O . ARG A 1 97 ? -7.483 0.952 11.415 1.00 83.00 97 ARG A O 1
ATOM 793 N N . MET A 1 98 ? -8.771 1.888 12.994 1.00 79.62 98 MET A N 1
ATOM 794 C CA . MET A 1 98 ? -8.155 3.218 12.927 1.00 79.62 98 MET A CA 1
ATOM 795 C C . MET A 1 98 ? -6.660 3.169 13.242 1.00 79.62 98 MET A C 1
ATOM 797 O O . MET A 1 98 ? -5.861 3.766 12.520 1.00 79.62 98 MET A O 1
ATOM 801 N N . HIS A 1 99 ? -6.270 2.416 14.273 1.00 80.00 99 HIS A N 1
ATOM 802 C CA . HIS A 1 99 ? -4.865 2.238 14.623 1.00 80.00 99 HIS A CA 1
ATOM 803 C C . HIS A 1 99 ? -4.075 1.568 13.492 1.00 80.00 99 HIS A C 1
ATOM 805 O O . HIS A 1 99 ? -3.033 2.083 13.092 1.00 80.00 99 HIS A O 1
ATOM 811 N N . ARG A 1 100 ? -4.585 0.469 12.917 1.00 81.06 100 ARG A N 1
ATOM 812 C CA . ARG A 1 100 ? -3.942 -0.192 11.766 1.00 81.06 100 ARG A CA 1
ATOM 813 C C . ARG A 1 100 ? -3.824 0.730 10.556 1.00 81.06 100 ARG A C 1
ATOM 815 O O . ARG A 1 100 ? -2.746 0.828 9.979 1.00 81.06 100 ARG A O 1
ATOM 822 N N . ASN A 1 101 ? -4.893 1.445 10.213 1.00 82.81 101 ASN A N 1
ATOM 823 C CA . ASN A 1 101 ? -4.893 2.392 9.099 1.00 82.81 101 ASN A CA 1
ATOM 824 C C . ASN A 1 101 ? -3.862 3.513 9.304 1.00 82.81 101 ASN A C 1
ATOM 826 O O . ASN A 1 101 ? -3.140 3.864 8.372 1.00 82.81 101 ASN A O 1
ATOM 830 N N . ALA A 1 102 ? -3.737 4.040 10.526 1.00 79.25 102 ALA A N 1
ATOM 831 C CA . ALA A 1 102 ? -2.709 5.023 10.857 1.00 79.25 102 ALA A CA 1
ATOM 832 C C . ALA A 1 102 ? -1.297 4.436 10.702 1.00 79.25 102 ALA A C 1
ATOM 834 O O . ALA A 1 102 ? -0.449 5.050 10.059 1.00 79.25 102 ALA A O 1
ATOM 835 N N . VAL A 1 103 ? -1.054 3.226 11.215 1.00 80.50 103 VAL A N 1
ATOM 836 C CA . VAL A 1 103 ? 0.234 2.529 11.058 1.00 80.50 103 VAL A CA 1
ATOM 837 C C . VAL A 1 103 ? 0.572 2.316 9.580 1.00 80.50 103 VAL A C 1
ATOM 839 O O . VAL A 1 103 ? 1.706 2.563 9.177 1.00 80.50 103 VAL A O 1
ATOM 842 N N . ALA A 1 104 ? -0.397 1.916 8.758 1.00 82.94 104 ALA A N 1
ATOM 843 C CA . ALA A 1 104 ? -0.212 1.709 7.325 1.00 82.94 104 ALA A CA 1
ATOM 844 C C . ALA A 1 104 ? 0.098 3.006 6.572 1.00 82.94 104 ALA A C 1
ATOM 846 O O . ALA A 1 104 ? 1.003 3.040 5.738 1.00 82.94 104 ALA A O 1
ATOM 847 N N . LEU A 1 105 ? -0.609 4.090 6.897 1.00 82.38 105 LEU A N 1
ATOM 848 C CA . LEU A 1 105 ? -0.364 5.404 6.310 1.00 82.38 105 LEU A CA 1
ATOM 849 C C . LEU A 1 105 ? 1.041 5.910 6.654 1.00 82.38 105 LEU A C 1
ATOM 851 O O . LEU A 1 105 ? 1.775 6.347 5.766 1.00 82.38 105 LEU A O 1
ATOM 855 N N . ILE A 1 106 ? 1.429 5.798 7.925 1.00 79.44 106 ILE A N 1
ATOM 856 C CA . ILE A 1 106 ? 2.770 6.142 8.401 1.00 79.44 106 ILE A CA 1
ATOM 857 C C . ILE A 1 106 ? 3.817 5.292 7.674 1.00 79.44 106 ILE A C 1
ATOM 859 O O . ILE A 1 106 ? 4.762 5.839 7.110 1.00 79.44 106 ILE A O 1
ATOM 863 N N . ALA A 1 107 ? 3.637 3.969 7.626 1.00 81.56 107 ALA A N 1
ATOM 864 C CA . ALA A 1 107 ? 4.557 3.066 6.943 1.00 81.56 107 ALA A CA 1
ATOM 865 C C . ALA A 1 107 ? 4.712 3.434 5.461 1.00 81.56 107 ALA A C 1
ATOM 867 O O . ALA A 1 107 ? 5.835 3.537 4.975 1.00 81.56 107 ALA A O 1
ATOM 868 N N . SER A 1 108 ? 3.611 3.718 4.761 1.00 86.56 108 SER A N 1
ATOM 869 C CA . SER A 1 108 ? 3.632 4.167 3.364 1.00 86.56 108 SER A CA 1
ATOM 870 C C . SER A 1 108 ? 4.444 5.453 3.181 1.00 86.56 108 SER A C 1
ATOM 872 O O . SER A 1 108 ? 5.258 5.543 2.259 1.00 86.56 108 SER A O 1
ATOM 874 N N . GLN A 1 109 ? 4.257 6.444 4.061 1.00 84.38 109 GLN A N 1
ATOM 875 C CA . GLN A 1 109 ? 5.007 7.701 4.001 1.00 84.38 109 GLN A CA 1
ATOM 876 C C . GLN A 1 109 ? 6.501 7.486 4.242 1.00 84.38 109 GLN A C 1
ATOM 878 O O . GLN A 1 109 ? 7.316 8.034 3.505 1.00 84.38 109 GLN A O 1
ATOM 883 N N . LEU A 1 110 ? 6.866 6.664 5.228 1.00 78.81 110 LEU A N 1
ATOM 884 C CA . LEU A 1 110 ? 8.268 6.365 5.509 1.00 78.81 110 LEU A CA 1
ATOM 885 C C . LEU A 1 110 ? 8.934 5.599 4.371 1.00 78.81 110 LEU A C 1
ATOM 887 O O . LEU A 1 110 ? 10.065 5.909 4.018 1.00 78.81 110 LEU A O 1
ATOM 891 N N . ILE A 1 111 ? 8.240 4.622 3.785 1.00 85.56 111 ILE A N 1
ATOM 892 C CA . ILE A 1 111 ? 8.752 3.882 2.629 1.00 85.56 111 ILE A CA 1
ATOM 893 C C . ILE A 1 111 ? 9.031 4.849 1.481 1.00 85.56 111 ILE A C 1
ATOM 895 O O . ILE A 1 111 ? 10.099 4.791 0.878 1.00 85.56 111 ILE A O 1
ATOM 899 N N . TRP A 1 112 ? 8.101 5.765 1.202 1.00 89.06 112 TRP A N 1
ATOM 900 C CA . TRP A 1 112 ? 8.305 6.765 0.161 1.00 89.06 112 TRP A CA 1
ATOM 901 C C . TRP A 1 112 ? 9.479 7.697 0.460 1.00 89.06 112 TRP A C 1
ATOM 903 O O . TRP A 1 112 ? 10.276 7.953 -0.433 1.00 89.06 112 TRP A O 1
ATOM 913 N N . ASP A 1 113 ? 9.627 8.158 1.703 1.00 84.38 113 ASP A N 1
ATOM 914 C CA . ASP A 1 113 ? 10.765 8.993 2.096 1.00 84.38 113 ASP A CA 1
ATOM 915 C C . ASP A 1 113 ? 12.101 8.247 1.950 1.00 84.38 113 ASP A C 1
ATOM 917 O O . ASP A 1 113 ? 13.085 8.843 1.516 1.00 84.38 113 ASP A O 1
ATOM 921 N N . VAL A 1 114 ? 12.149 6.956 2.305 1.00 82.69 114 VAL A N 1
ATOM 922 C CA . VAL A 1 114 ? 13.343 6.111 2.134 1.00 82.69 114 VAL A CA 1
ATOM 923 C C . VAL A 1 114 ? 13.686 5.979 0.655 1.00 82.69 114 VAL A C 1
ATOM 925 O O . VAL A 1 114 ? 14.836 6.212 0.292 1.00 82.69 114 VAL A O 1
ATOM 928 N N . ILE A 1 115 ? 12.697 5.672 -0.191 1.00 86.19 115 ILE A N 1
ATOM 929 C CA . ILE A 1 115 ? 12.869 5.592 -1.645 1.00 86.19 115 ILE A CA 1
ATOM 930 C C . ILE A 1 115 ? 13.379 6.934 -2.181 1.00 86.19 115 ILE A C 1
ATOM 932 O O . ILE A 1 115 ? 14.472 6.998 -2.731 1.00 86.19 115 ILE A O 1
ATOM 936 N N . ASP A 1 116 ? 12.650 8.025 -1.958 1.00 89.75 116 ASP A N 1
ATOM 937 C CA . ASP A 1 116 ? 12.983 9.347 -2.499 1.00 89.75 116 ASP A CA 1
ATOM 938 C C . ASP A 1 116 ? 14.380 9.822 -2.067 1.00 89.75 116 ASP A C 1
ATOM 940 O O . ASP A 1 116 ? 15.154 10.318 -2.885 1.00 89.75 116 ASP A O 1
ATOM 944 N N . ARG A 1 117 ? 14.754 9.607 -0.800 1.00 86.12 117 ARG A N 1
ATOM 945 C CA . ARG A 1 117 ? 16.104 9.927 -0.313 1.00 86.12 117 ARG A CA 1
ATOM 946 C C . ARG A 1 117 ? 17.165 9.032 -0.923 1.00 86.12 117 ARG A C 1
ATOM 948 O O . ARG A 1 117 ? 18.211 9.544 -1.296 1.00 86.12 117 ARG A O 1
ATOM 955 N N . SER A 1 118 ? 16.909 7.732 -1.045 1.00 86.19 118 SER A N 1
ATOM 956 C CA . SER A 1 118 ? 17.867 6.810 -1.660 1.00 86.19 118 SER A CA 1
ATOM 957 C C . SER A 1 118 ? 18.159 7.155 -3.122 1.00 86.19 118 SER A C 1
ATOM 959 O O . SER A 1 118 ? 19.264 6.918 -3.599 1.00 86.19 118 SER A O 1
ATOM 961 N N . GLU A 1 119 ? 17.204 7.773 -3.820 1.00 87.19 119 GLU A N 1
ATOM 962 C CA . GLU A 1 119 ? 17.382 8.225 -5.200 1.00 87.19 119 GLU A CA 1
ATOM 963 C C . GLU A 1 119 ? 18.094 9.578 -5.312 1.00 87.19 119 GLU A C 1
ATOM 965 O O . GLU A 1 119 ? 18.822 9.812 -6.275 1.00 87.19 119 GLU A O 1
ATOM 970 N N . ARG A 1 120 ? 17.897 10.478 -4.343 1.00 90.12 120 ARG A N 1
ATOM 971 C CA . ARG A 1 120 ? 18.488 11.829 -4.362 1.00 90.12 120 ARG A CA 1
ATOM 972 C C . ARG A 1 120 ? 19.859 11.906 -3.706 1.00 90.12 120 ARG A C 1
ATOM 974 O O . ARG A 1 120 ? 20.679 12.735 -4.094 1.00 90.12 120 ARG A O 1
ATOM 981 N N . GLU A 1 121 ? 20.083 11.115 -2.665 1.00 87.12 121 GLU A N 1
ATOM 982 C CA . GLU A 1 121 ? 21.331 11.096 -1.915 1.00 87.12 121 GLU A CA 1
ATOM 983 C C . GLU A 1 121 ? 22.317 10.121 -2.573 1.00 87.12 121 GLU A C 1
ATOM 985 O O . GLU A 1 121 ? 21.948 9.049 -3.050 1.00 87.12 121 GLU A O 1
ATOM 990 N N . HIS A 1 122 ? 23.601 10.482 -2.589 1.00 86.69 122 HIS A N 1
ATOM 991 C CA . HIS A 1 122 ? 24.668 9.632 -3.122 1.00 86.69 122 HIS A CA 1
ATOM 992 C C . HIS A 1 122 ? 25.016 8.498 -2.146 1.00 86.69 122 HIS A C 1
ATOM 994 O O . HIS A 1 122 ? 26.112 8.472 -1.591 1.00 86.69 122 HIS A O 1
ATOM 1000 N N . ILE A 1 123 ? 24.075 7.582 -1.914 1.00 87.94 123 ILE A N 1
ATOM 1001 C CA . ILE A 1 123 ? 24.311 6.350 -1.156 1.00 87.94 123 ILE A CA 1
ATOM 1002 C C . ILE A 1 123 ? 24.672 5.204 -2.101 1.00 87.94 123 ILE A C 1
ATOM 1004 O O . ILE A 1 123 ? 24.209 5.153 -3.243 1.00 87.94 123 ILE A O 1
ATOM 1008 N N . SER A 1 124 ? 25.517 4.285 -1.632 1.00 90.50 124 SER A N 1
ATOM 1009 C CA . SER A 1 124 ? 25.944 3.138 -2.442 1.00 90.50 124 SER A CA 1
ATOM 1010 C C . SER A 1 124 ? 24.780 2.202 -2.799 1.00 90.50 124 SER A C 1
ATOM 1012 O O . SER A 1 124 ? 23.847 2.034 -2.014 1.00 90.50 124 SER A O 1
ATOM 1014 N N . GLU A 1 125 ? 24.859 1.541 -3.958 1.00 90.38 125 GLU A N 1
ATOM 1015 C CA . GLU A 1 125 ? 23.822 0.599 -4.413 1.00 90.38 125 GLU A CA 1
ATOM 1016 C C . GLU A 1 125 ? 23.613 -0.573 -3.441 1.00 90.38 125 GLU A C 1
ATOM 1018 O O . GLU A 1 125 ? 22.477 -0.976 -3.215 1.00 90.38 125 GLU A O 1
ATOM 1023 N N . ALA A 1 126 ? 24.671 -1.055 -2.778 1.00 89.81 126 ALA A N 1
ATOM 1024 C CA . ALA A 1 126 ? 24.552 -2.092 -1.749 1.00 89.81 126 ALA A CA 1
ATOM 1025 C C . ALA A 1 126 ? 23.685 -1.633 -0.561 1.00 89.81 126 ALA A C 1
ATOM 1027 O O . ALA A 1 126 ? 22.830 -2.373 -0.082 1.00 89.81 126 ALA A O 1
ATOM 1028 N N . VAL A 1 127 ? 23.850 -0.379 -0.121 1.00 86.94 127 VAL A N 1
ATOM 1029 C CA . VAL A 1 127 ? 23.018 0.195 0.949 1.00 86.94 127 VAL A CA 1
ATOM 1030 C C . VAL A 1 127 ? 21.570 0.371 0.483 1.00 86.94 127 VAL A C 1
ATOM 1032 O O . VAL A 1 127 ? 20.653 0.135 1.269 1.00 86.94 127 VAL A O 1
ATOM 1035 N N . LYS A 1 128 ? 21.338 0.752 -0.782 1.00 89.31 128 LYS A N 1
ATOM 1036 C CA . LYS A 1 128 ? 19.977 0.823 -1.344 1.00 89.31 128 LYS A CA 1
ATOM 1037 C C . LYS A 1 128 ? 19.309 -0.543 -1.350 1.00 89.31 128 LYS A C 1
ATOM 1039 O O . LYS A 1 128 ? 18.169 -0.648 -0.911 1.00 89.31 128 LYS A O 1
ATOM 1044 N N . GLU A 1 129 ? 20.019 -1.572 -1.804 1.00 91.56 129 GLU A N 1
ATOM 1045 C CA . GLU A 1 129 ? 19.510 -2.941 -1.838 1.00 91.56 129 GLU A CA 1
ATOM 1046 C C . GLU A 1 129 ? 19.069 -3.405 -0.443 1.00 91.56 129 GLU A C 1
ATOM 1048 O O . GLU A 1 129 ? 17.937 -3.864 -0.277 1.00 91.56 129 GLU A O 1
ATOM 1053 N N . ASP A 1 130 ? 19.906 -3.206 0.578 1.00 87.88 130 ASP A N 1
ATOM 1054 C CA . ASP A 1 130 ? 19.574 -3.565 1.960 1.00 87.88 130 ASP A CA 1
ATOM 1055 C C . ASP A 1 130 ? 18.339 -2.810 2.480 1.00 87.88 130 ASP A C 1
ATOM 1057 O O . ASP A 1 130 ? 17.437 -3.414 3.070 1.00 87.88 130 ASP A O 1
ATOM 1061 N N . LEU A 1 131 ? 18.258 -1.496 2.231 1.00 88.44 131 LEU A N 1
ATOM 1062 C CA . LEU A 1 131 ? 17.096 -0.679 2.601 1.00 88.44 131 LEU A CA 1
ATOM 1063 C C . LEU A 1 131 ? 15.820 -1.173 1.908 1.00 88.44 131 LEU A C 1
ATOM 1065 O O . LEU A 1 131 ? 14.760 -1.269 2.528 1.00 88.44 131 LEU A O 1
ATOM 1069 N N . TYR A 1 132 ? 15.922 -1.519 0.631 1.00 92.00 132 TYR A N 1
ATOM 1070 C CA . TYR A 1 132 ? 14.828 -2.041 -0.173 1.00 92.00 132 TYR A CA 1
ATOM 1071 C C . TYR A 1 132 ? 14.346 -3.407 0.321 1.00 92.00 132 TYR A C 1
ATOM 1073 O O . TYR A 1 132 ? 13.141 -3.603 0.500 1.00 92.00 132 TYR A O 1
ATOM 1081 N N . ARG A 1 133 ? 15.255 -4.327 0.654 1.00 92.38 133 ARG A N 1
ATOM 1082 C CA . ARG A 1 133 ? 14.888 -5.625 1.241 1.00 92.38 133 ARG A CA 1
ATOM 1083 C C . ARG A 1 133 ? 14.226 -5.476 2.611 1.00 92.38 133 ARG A C 1
ATOM 1085 O O . ARG A 1 133 ? 13.249 -6.172 2.900 1.00 92.38 133 ARG A O 1
ATOM 1092 N N . ASP A 1 134 ? 14.695 -4.539 3.431 1.00 86.75 134 ASP A N 1
ATOM 1093 C CA . ASP A 1 134 ? 14.074 -4.227 4.721 1.00 86.75 134 ASP A CA 1
ATOM 1094 C C . ASP A 1 134 ? 12.646 -3.677 4.543 1.00 86.75 134 ASP A C 1
ATOM 1096 O O . ASP A 1 134 ? 11.717 -4.126 5.220 1.00 86.75 134 ASP A O 1
ATOM 1100 N N . VAL A 1 135 ? 12.431 -2.778 3.574 1.00 88.94 135 VAL A N 1
ATOM 1101 C CA . VAL A 1 135 ? 11.092 -2.284 3.210 1.00 88.94 135 VAL A CA 1
ATOM 1102 C C . VAL A 1 135 ? 10.164 -3.429 2.798 1.00 88.94 135 VAL A C 1
ATOM 1104 O O . VAL A 1 135 ? 9.060 -3.534 3.337 1.00 88.94 135 VAL A O 1
ATOM 1107 N N . VAL A 1 136 ? 10.603 -4.307 1.892 1.00 91.75 136 VAL A N 1
ATOM 1108 C CA . VAL A 1 136 ? 9.820 -5.466 1.425 1.00 91.75 136 VAL A CA 1
ATOM 1109 C C . VAL A 1 136 ? 9.401 -6.345 2.606 1.00 91.75 136 VAL A C 1
ATOM 1111 O O . VAL A 1 136 ? 8.209 -6.604 2.784 1.00 91.75 136 VAL A O 1
ATOM 1114 N N . SER A 1 137 ? 10.355 -6.713 3.470 1.00 89.44 137 SER A N 1
ATOM 1115 C CA . SER A 1 137 ? 10.106 -7.530 4.667 1.00 89.44 137 SER A CA 1
ATOM 1116 C C . SER A 1 137 ? 9.061 -6.911 5.600 1.00 89.44 137 SER A C 1
ATOM 1118 O O . SER A 1 137 ? 8.244 -7.611 6.201 1.00 89.44 137 SER A O 1
ATOM 1120 N N . ARG A 1 138 ? 9.068 -5.583 5.742 1.00 84.88 138 ARG A N 1
ATOM 1121 C CA . ARG A 1 138 ? 8.122 -4.864 6.603 1.00 84.88 138 ARG A CA 1
ATOM 1122 C C . ARG A 1 138 ? 6.736 -4.798 6.005 1.00 84.88 138 ARG A C 1
ATOM 1124 O O . ARG A 1 138 ? 5.775 -5.013 6.738 1.00 84.88 138 ARG A O 1
ATOM 1131 N N . VAL A 1 139 ? 6.627 -4.521 4.706 1.00 89.00 139 VAL A N 1
ATOM 1132 C CA . VAL A 1 139 ? 5.323 -4.537 4.039 1.00 89.00 139 VAL A CA 1
ATOM 1133 C C . VAL A 1 139 ? 4.704 -5.927 4.148 1.00 89.00 139 VAL A C 1
ATOM 1135 O O . VAL A 1 139 ? 3.525 -6.015 4.464 1.00 89.00 139 VAL A O 1
ATOM 1138 N N . ASP A 1 140 ? 5.486 -7.001 4.015 1.00 89.75 140 ASP A N 1
ATOM 1139 C CA . ASP A 1 140 ? 4.979 -8.371 4.180 1.00 89.75 140 ASP A CA 1
ATOM 1140 C C . ASP A 1 140 ? 4.483 -8.682 5.595 1.00 89.75 140 ASP A C 1
ATOM 1142 O O . ASP A 1 140 ? 3.503 -9.405 5.757 1.00 89.75 140 ASP A O 1
ATOM 1146 N N . LYS A 1 141 ? 5.098 -8.095 6.627 1.00 85.44 141 LYS A N 1
ATOM 1147 C CA . LYS A 1 141 ? 4.603 -8.209 8.010 1.00 85.44 141 LYS A CA 1
ATOM 1148 C C . LYS A 1 141 ? 3.302 -7.443 8.240 1.00 85.44 141 LYS A C 1
ATOM 1150 O O . LYS A 1 141 ? 2.528 -7.844 9.099 1.00 85.44 141 LYS A O 1
ATOM 1155 N N . VAL A 1 142 ? 3.090 -6.336 7.526 1.00 83.50 142 VAL A N 1
ATOM 1156 C CA . VAL A 1 142 ? 1.882 -5.502 7.655 1.00 83.50 142 VAL A CA 1
ATOM 1157 C C . VAL A 1 142 ? 0.739 -6.028 6.782 1.00 83.50 142 VAL A C 1
ATOM 1159 O O . VAL A 1 142 ? -0.410 -5.974 7.195 1.00 83.50 142 VAL A O 1
ATOM 1162 N N . CYS A 1 143 ? 1.045 -6.548 5.593 1.00 83.88 143 CYS A N 1
ATOM 1163 C CA . CYS A 1 143 ? 0.078 -7.017 4.593 1.00 83.88 143 CYS A CA 1
ATOM 1164 C C . CYS A 1 143 ? -0.012 -8.556 4.533 1.00 83.88 143 CYS A C 1
ATOM 1166 O O . CYS A 1 143 ? -0.285 -9.123 3.469 1.00 83.88 143 CYS A O 1
ATOM 1168 N N . GLY A 1 144 ? 0.300 -9.239 5.638 1.00 75.56 144 GLY A N 1
ATOM 1169 C CA . GLY A 1 144 ? 0.315 -10.699 5.712 1.00 75.56 144 GLY A CA 1
ATOM 1170 C C . GLY A 1 144 ? -1.066 -11.328 5.453 1.00 75.56 144 GLY A C 1
ATOM 1171 O O . GLY A 1 144 ? -2.093 -10.669 5.618 1.00 75.56 144 GLY A O 1
ATOM 1172 N N . PRO A 1 145 ? -1.119 -12.604 5.028 1.00 60.16 145 PRO A N 1
ATOM 1173 C CA . PRO A 1 145 ? -2.381 -13.297 4.785 1.00 60.16 145 PRO A CA 1
ATOM 1174 C C . PRO A 1 145 ? -3.149 -13.477 6.102 1.00 60.16 145 PRO A C 1
ATOM 1176 O O . PRO A 1 145 ? -2.678 -14.180 6.994 1.00 60.16 145 PRO A O 1
ATOM 1179 N N . GLY A 1 146 ? -4.326 -12.858 6.217 1.00 60.22 146 GLY A N 1
ATOM 1180 C CA . GLY A 1 146 ? -5.243 -13.061 7.348 1.00 60.22 146 GLY A CA 1
ATOM 1181 C C . GLY A 1 146 ? -5.859 -11.796 7.944 1.00 60.22 146 GLY A C 1
ATOM 1182 O O . GLY A 1 146 ? -6.818 -11.909 8.701 1.00 60.22 146 GLY A O 1
ATOM 1183 N N . ASP A 1 147 ? -5.368 -10.608 7.588 1.00 57.19 147 ASP A N 1
ATOM 1184 C CA . ASP A 1 147 ? -5.896 -9.354 8.128 1.00 57.19 147 ASP A CA 1
ATOM 1185 C C . ASP A 1 147 ? -6.871 -8.684 7.140 1.00 57.19 147 ASP A C 1
ATOM 1187 O O . ASP A 1 147 ? -6.546 -7.673 6.521 1.00 57.19 147 ASP A O 1
ATOM 1191 N N . ASP A 1 148 ? -8.121 -9.170 7.074 1.00 63.41 148 ASP A N 1
ATOM 1192 C CA . ASP A 1 148 ? -9.283 -8.501 6.423 1.00 63.41 148 ASP A CA 1
ATOM 1193 C C . ASP A 1 148 ? -9.657 -7.149 7.087 1.00 63.41 148 ASP A C 1
ATOM 1195 O O . ASP A 1 148 ? -10.738 -6.587 6.919 1.00 63.41 148 ASP A O 1
ATOM 1199 N N . LEU A 1 149 ? -8.767 -6.634 7.927 1.00 58.28 149 LEU A N 1
ATOM 1200 C CA . LEU A 1 149 ? -9.029 -5.630 8.939 1.00 58.28 149 LEU A CA 1
ATOM 1201 C C . LEU A 1 149 ? -8.399 -4.271 8.623 1.00 58.28 149 LEU A C 1
ATOM 1203 O O . LEU A 1 149 ? -8.525 -3.349 9.440 1.00 58.28 149 LEU A O 1
ATOM 1207 N N . MET A 1 150 ? -7.686 -4.154 7.503 1.00 70.94 150 MET A N 1
ATOM 1208 C CA . MET A 1 150 ? -7.146 -2.894 7.005 1.00 70.94 150 MET A CA 1
ATOM 1209 C C . MET A 1 150 ? -7.983 -2.396 5.832 1.00 70.94 150 MET A C 1
ATOM 1211 O O . MET A 1 150 ? -8.530 -3.185 5.066 1.00 70.94 150 MET A O 1
ATOM 1215 N N . ASP A 1 151 ? -8.093 -1.077 5.695 1.00 83.12 151 ASP A N 1
ATOM 1216 C CA . ASP A 1 151 ? -8.742 -0.488 4.529 1.00 83.12 151 ASP A CA 1
ATOM 1217 C C . ASP A 1 151 ? -8.071 -0.994 3.236 1.00 83.12 151 ASP A C 1
ATOM 1219 O O . ASP A 1 151 ? -6.839 -0.967 3.102 1.00 83.12 151 ASP A O 1
ATOM 1223 N N . GLY A 1 152 ? -8.880 -1.492 2.297 1.00 88.44 152 GLY A N 1
ATOM 1224 C CA . GLY A 1 152 ? -8.374 -2.078 1.057 1.00 88.44 152 GLY A CA 1
ATOM 1225 C C . GLY A 1 152 ? -7.511 -1.091 0.266 1.00 88.44 152 GLY A C 1
ATOM 1226 O O . GLY A 1 152 ? -6.450 -1.448 -0.247 1.00 88.44 152 GLY A O 1
ATOM 1227 N N . TYR A 1 153 ? -7.870 0.190 0.268 1.00 90.12 153 TYR A N 1
ATOM 1228 C CA . TYR A 1 153 ? -7.114 1.210 -0.445 1.00 90.12 153 TYR A CA 1
ATOM 1229 C C . TYR A 1 153 ? -5.738 1.463 0.188 1.00 90.12 153 TYR A C 1
ATOM 1231 O O . TYR A 1 153 ? -4.734 1.560 -0.522 1.00 90.12 153 TYR A O 1
ATOM 1239 N N . LEU A 1 154 ? -5.644 1.503 1.522 1.00 90.56 154 LEU A N 1
ATOM 1240 C CA . LEU A 1 154 ? -4.347 1.617 2.210 1.00 90.56 154 LEU A CA 1
ATOM 1241 C C . LEU A 1 154 ? -3.465 0.385 1.982 1.00 90.56 154 LEU A C 1
ATOM 1243 O O . LEU A 1 154 ? -2.249 0.514 1.819 1.00 90.56 154 LEU A O 1
ATOM 1247 N N . THR A 1 155 ? -4.078 -0.796 1.925 1.00 91.56 155 THR A N 1
ATOM 1248 C CA . THR A 1 155 ? -3.382 -2.047 1.599 1.00 91.56 155 THR A CA 1
ATOM 1249 C C . THR A 1 155 ? -2.808 -1.980 0.191 1.00 91.56 155 THR A C 1
ATOM 1251 O O . THR A 1 155 ? -1.624 -2.250 -0.009 1.00 91.56 155 THR A O 1
ATOM 1254 N N . ALA A 1 156 ? -3.614 -1.534 -0.774 1.00 93.88 156 ALA A N 1
ATOM 1255 C CA . ALA A 1 156 ? -3.177 -1.335 -2.146 1.00 93.88 156 ALA A CA 1
ATOM 1256 C C . ALA A 1 156 ? -2.008 -0.339 -2.229 1.00 93.88 156 ALA A C 1
ATOM 1258 O O . ALA A 1 156 ? -1.009 -0.641 -2.876 1.00 93.88 156 ALA A O 1
ATOM 1259 N N . ILE A 1 157 ? -2.056 0.790 -1.509 1.00 93.94 157 ILE A N 1
ATOM 1260 C CA . ILE A 1 157 ? -0.941 1.752 -1.467 1.00 93.94 157 ILE A CA 1
ATOM 1261 C C . ILE A 1 157 ? 0.356 1.083 -0.999 1.00 93.94 157 ILE A C 1
ATOM 1263 O O . ILE A 1 157 ? 1.386 1.233 -1.658 1.00 93.94 157 ILE A O 1
ATOM 1267 N N . LEU A 1 158 ? 0.332 0.345 0.117 1.00 93.31 158 LEU A N 1
ATOM 1268 C CA . LEU A 1 158 ? 1.530 -0.329 0.627 1.00 93.31 158 LEU A CA 1
ATOM 1269 C C . LEU A 1 158 ? 2.078 -1.357 -0.364 1.00 93.31 158 LEU A C 1
ATOM 1271 O O . LEU A 1 158 ? 3.289 -1.407 -0.586 1.00 93.31 158 LEU A O 1
ATOM 1275 N N . LEU A 1 159 ? 1.196 -2.133 -0.996 1.00 94.81 159 LEU A N 1
ATOM 1276 C CA . LEU A 1 159 ? 1.581 -3.096 -2.023 1.00 94.81 159 LEU A CA 1
ATOM 1277 C C . LEU A 1 159 ? 2.203 -2.401 -3.243 1.00 94.81 159 LEU A C 1
ATOM 1279 O O . LEU A 1 159 ? 3.228 -2.860 -3.734 1.00 94.81 159 LEU A O 1
ATOM 1283 N N . ILE A 1 160 ? 1.681 -1.253 -3.680 1.00 96.81 160 ILE A N 1
ATOM 1284 C CA . ILE A 1 160 ? 2.287 -0.468 -4.768 1.00 96.81 160 ILE A CA 1
ATOM 1285 C C . ILE A 1 160 ? 3.678 0.040 -4.387 1.00 96.81 160 ILE A C 1
ATOM 1287 O O . ILE A 1 160 ? 4.600 -0.018 -5.201 1.00 96.81 160 ILE A O 1
ATOM 1291 N N . ARG A 1 161 ? 3.875 0.500 -3.144 1.00 94.94 161 ARG A N 1
ATOM 1292 C CA . ARG A 1 161 ? 5.211 0.894 -2.670 1.00 94.94 161 ARG A CA 1
ATOM 1293 C C . ARG A 1 161 ? 6.172 -0.293 -2.655 1.00 94.94 161 ARG A C 1
ATOM 1295 O O . ARG A 1 161 ? 7.304 -0.154 -3.111 1.00 94.94 161 ARG A O 1
ATOM 1302 N N . LYS A 1 162 ? 5.716 -1.462 -2.194 1.00 95.50 162 LYS A N 1
ATOM 1303 C CA . LYS A 1 162 ? 6.491 -2.709 -2.248 1.00 95.50 162 LYS A CA 1
ATOM 1304 C C . LYS A 1 162 ? 6.856 -3.077 -3.686 1.00 95.50 162 LYS A C 1
ATOM 1306 O O . LYS A 1 162 ? 8.013 -3.380 -3.947 1.00 95.50 162 LYS A O 1
ATOM 1311 N N . ALA A 1 163 ? 5.903 -3.016 -4.613 1.00 97.56 163 ALA A N 1
ATOM 1312 C CA . ALA A 1 163 ? 6.129 -3.337 -6.017 1.00 97.56 163 ALA A CA 1
ATOM 1313 C C . ALA A 1 163 ? 7.174 -2.417 -6.662 1.00 97.56 163 ALA A C 1
ATOM 1315 O O . ALA A 1 163 ? 8.071 -2.900 -7.349 1.00 97.56 163 ALA A O 1
ATOM 1316 N N . TYR A 1 164 ? 7.125 -1.114 -6.366 1.00 96.56 164 TYR A N 1
ATOM 1317 C CA . TYR A 1 164 ? 8.157 -0.177 -6.808 1.00 96.56 164 TYR A CA 1
ATOM 1318 C C . TYR A 1 164 ? 9.545 -0.594 -6.309 1.00 96.56 164 TYR A C 1
ATOM 1320 O O . TYR A 1 164 ? 10.498 -0.640 -7.080 1.00 96.56 164 TYR A O 1
ATOM 1328 N N . VAL A 1 165 ? 9.663 -0.947 -5.029 1.00 96.06 165 VAL A N 1
ATOM 1329 C CA . VAL A 1 165 ? 10.932 -1.392 -4.439 1.00 96.06 165 VAL A CA 1
ATOM 1330 C C . VAL A 1 165 ? 11.425 -2.697 -5.072 1.00 96.06 165 VAL A C 1
ATOM 1332 O O . VAL A 1 165 ? 12.598 -2.801 -5.415 1.00 96.06 165 VAL A O 1
ATOM 1335 N N . LEU A 1 166 ? 10.534 -3.660 -5.315 1.00 97.31 166 LEU A N 1
ATOM 1336 C CA . LEU A 1 166 ? 10.862 -4.902 -6.022 1.00 97.31 166 LEU A CA 1
ATOM 1337 C C . LEU A 1 166 ? 11.365 -4.634 -7.448 1.00 97.31 166 LEU A C 1
ATOM 1339 O O . LEU A 1 166 ? 12.348 -5.241 -7.867 1.00 97.31 166 LEU A O 1
ATOM 1343 N N . LYS A 1 167 ? 10.772 -3.667 -8.166 1.00 97.50 167 LYS A N 1
ATOM 1344 C CA . LYS A 1 167 ? 11.289 -3.216 -9.470 1.00 97.50 167 LYS A CA 1
ATOM 1345 C C . LYS A 1 167 ? 12.732 -2.725 -9.342 1.00 97.50 167 LYS A C 1
ATOM 1347 O O . LYS A 1 167 ? 13.576 -3.087 -10.155 1.00 97.50 167 LYS A O 1
ATOM 1352 N N . ARG A 1 168 ? 13.038 -1.925 -8.315 1.00 95.25 168 ARG A N 1
ATOM 1353 C CA . ARG A 1 168 ? 14.401 -1.417 -8.079 1.00 95.25 168 ARG A CA 1
ATOM 1354 C C . ARG A 1 168 ? 15.409 -2.514 -7.742 1.00 95.25 168 ARG A C 1
ATOM 1356 O O . ARG A 1 168 ? 16.577 -2.356 -8.069 1.00 95.25 168 ARG A O 1
ATOM 1363 N N . LEU A 1 169 ? 14.952 -3.615 -7.152 1.00 96.44 169 LEU A N 1
ATOM 1364 C CA . LEU A 1 169 ? 15.751 -4.815 -6.890 1.00 96.44 169 LEU A CA 1
ATOM 1365 C C . LEU A 1 169 ? 15.934 -5.714 -8.129 1.00 96.44 169 LEU A C 1
ATOM 1367 O O . LEU A 1 169 ? 16.610 -6.735 -8.042 1.00 96.44 169 LEU A O 1
ATOM 1371 N N . GLY A 1 170 ? 15.323 -5.379 -9.271 1.00 97.56 170 GLY A N 1
ATOM 1372 C CA . GLY A 1 170 ? 15.314 -6.235 -10.464 1.00 97.56 170 GLY A CA 1
ATOM 1373 C C . GLY A 1 170 ? 14.381 -7.447 -10.351 1.00 97.56 170 GLY A C 1
ATOM 1374 O O . GLY A 1 170 ? 14.371 -8.317 -11.219 1.00 97.56 170 GLY A O 1
ATOM 1375 N N . GLU A 1 171 ? 13.568 -7.517 -9.297 1.00 98.19 171 GLU A N 1
ATOM 1376 C CA . GLU A 1 171 ? 12.647 -8.617 -9.012 1.00 98.19 171 GLU A CA 1
ATOM 1377 C C . GLU A 1 171 ? 11.310 -8.412 -9.754 1.00 98.19 171 GLU A C 1
ATOM 1379 O O . GLU A 1 171 ? 10.238 -8.311 -9.154 1.00 98.19 171 GLU A O 1
ATOM 1384 N N . PHE A 1 172 ? 11.366 -8.306 -11.088 1.00 98.31 172 PHE A N 1
ATOM 1385 C CA . PHE A 1 172 ? 10.244 -7.835 -11.915 1.00 98.31 172 PHE A CA 1
ATOM 1386 C C . PHE A 1 172 ? 8.990 -8.712 -11.839 1.00 98.31 172 PHE A C 1
ATOM 1388 O O . PHE A 1 172 ? 7.884 -8.181 -11.747 1.00 98.31 172 PHE A O 1
ATOM 1395 N N . ALA A 1 173 ? 9.147 -10.039 -11.806 1.00 98.19 173 ALA A 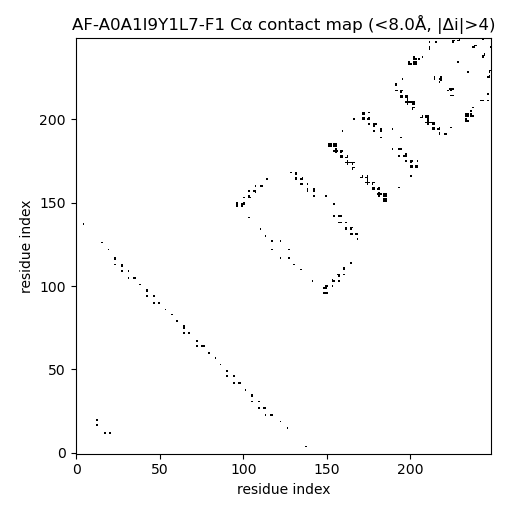N 1
ATOM 1396 C CA . ALA A 1 173 ? 8.018 -10.957 -11.646 1.00 98.19 173 ALA A CA 1
ATOM 1397 C C . ALA A 1 173 ? 7.262 -10.692 -10.331 1.00 98.19 173 ALA A C 1
ATOM 1399 O O . ALA A 1 173 ? 6.043 -10.530 -10.330 1.00 98.19 173 ALA A O 1
ATOM 1400 N N . PHE A 1 174 ? 7.991 -10.529 -9.221 1.00 98.06 174 PHE A N 1
ATOM 1401 C CA . PHE A 1 174 ? 7.393 -10.215 -7.923 1.00 98.06 174 PHE A CA 1
ATOM 1402 C C . PHE A 1 174 ? 6.796 -8.804 -7.878 1.00 98.06 174 PHE A C 1
ATOM 1404 O O . PHE A 1 174 ? 5.764 -8.597 -7.233 1.00 98.06 174 PHE A O 1
ATOM 1411 N N . ALA A 1 175 ? 7.408 -7.826 -8.554 1.00 98.44 175 ALA A N 1
ATOM 1412 C CA . ALA A 1 175 ? 6.856 -6.478 -8.680 1.00 98.44 175 ALA A CA 1
ATOM 1413 C C . ALA A 1 175 ? 5.499 -6.497 -9.403 1.00 98.44 175 ALA A C 1
ATOM 1415 O O . ALA A 1 175 ? 4.529 -5.892 -8.928 1.00 98.44 175 ALA A O 1
ATOM 1416 N N . TYR A 1 176 ? 5.409 -7.244 -10.506 1.00 98.56 176 TYR A N 1
ATOM 1417 C CA . TYR A 1 176 ? 4.170 -7.451 -11.247 1.00 98.56 176 TYR A CA 1
ATOM 1418 C C . TYR A 1 176 ? 3.104 -8.135 -10.380 1.00 98.56 176 TYR A C 1
ATOM 1420 O O . TYR A 1 176 ? 2.041 -7.556 -10.160 1.00 98.56 176 TYR A O 1
ATOM 1428 N N . GLU A 1 177 ? 3.403 -9.299 -9.795 1.00 98.00 177 GLU A N 1
ATOM 1429 C CA . GLU A 1 177 ? 2.464 -10.035 -8.933 1.00 98.00 177 GLU A CA 1
ATOM 1430 C C . GLU A 1 177 ? 1.958 -9.184 -7.759 1.00 98.00 177 GLU A C 1
ATOM 1432 O O . GLU A 1 177 ? 0.766 -9.172 -7.441 1.00 98.00 177 GLU A O 1
ATOM 1437 N N . THR A 1 178 ? 2.854 -8.422 -7.128 1.00 97.44 178 THR A N 1
ATOM 1438 C CA . THR 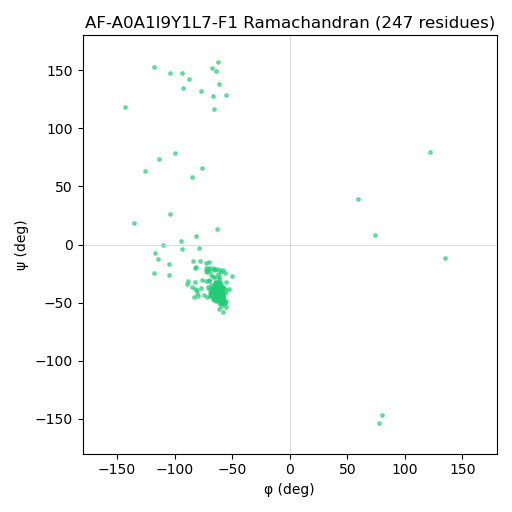A 1 178 ? 2.501 -7.520 -6.024 1.00 97.44 178 THR A CA 1
ATOM 1439 C C . THR A 1 178 ? 1.568 -6.401 -6.494 1.00 97.44 178 THR A C 1
ATOM 1441 O O . THR A 1 178 ? 0.629 -6.046 -5.779 1.00 97.44 178 THR A O 1
ATOM 1444 N N . THR A 1 179 ? 1.775 -5.872 -7.701 1.00 98.12 179 THR A N 1
ATOM 1445 C CA . THR A 1 179 ? 0.904 -4.840 -8.284 1.00 98.12 179 THR A CA 1
ATOM 1446 C C . THR A 1 179 ? -0.468 -5.400 -8.641 1.00 98.12 179 THR A C 1
ATOM 1448 O O . THR A 1 179 ? -1.477 -4.773 -8.328 1.00 98.12 179 THR A O 1
ATOM 1451 N N . VAL A 1 180 ? -0.537 -6.608 -9.208 1.00 97.69 180 VAL A N 1
ATOM 1452 C CA . VAL A 1 180 ? -1.811 -7.298 -9.474 1.00 97.69 180 VAL A CA 1
ATOM 1453 C C . VAL A 1 180 ? -2.595 -7.502 -8.178 1.00 97.69 180 VAL A C 1
ATOM 1455 O O . VAL A 1 180 ? -3.791 -7.214 -8.129 1.00 97.69 180 VAL A O 1
ATOM 1458 N N . ARG A 1 181 ? -1.921 -7.914 -7.096 1.00 95.81 181 ARG A N 1
ATOM 1459 C CA . ARG A 1 181 ? -2.541 -7.992 -5.765 1.00 95.81 181 ARG A CA 1
ATOM 1460 C C . ARG A 1 181 ? -3.045 -6.629 -5.291 1.00 95.81 181 ARG A C 1
ATOM 1462 O O . ARG A 1 181 ? -4.157 -6.554 -4.783 1.00 95.81 181 ARG A O 1
ATOM 1469 N N . ALA A 1 182 ? -2.273 -5.558 -5.474 1.00 95.38 182 ALA A N 1
ATOM 1470 C CA . ALA A 1 182 ? -2.702 -4.211 -5.103 1.00 95.38 182 ALA A CA 1
ATOM 1471 C C . ALA A 1 182 ? -3.978 -3.787 -5.846 1.00 95.38 182 ALA A C 1
ATOM 1473 O O . ALA A 1 182 ? -4.912 -3.288 -5.224 1.00 95.38 182 ALA A O 1
ATOM 1474 N N . LEU A 1 183 ? -4.038 -4.032 -7.158 1.00 96.38 183 LEU A N 1
ATOM 1475 C CA . LEU A 1 183 ? -5.206 -3.737 -7.991 1.00 96.38 183 LEU A CA 1
ATOM 1476 C C . LEU A 1 183 ? -6.433 -4.549 -7.560 1.00 96.38 183 LEU A C 1
ATOM 1478 O O . LEU A 1 183 ? -7.524 -3.994 -7.470 1.00 96.38 183 LEU A O 1
ATOM 1482 N N . ALA A 1 184 ? -6.254 -5.832 -7.234 1.00 94.75 184 ALA A N 1
ATOM 1483 C CA . ALA A 1 184 ? -7.341 -6.678 -6.744 1.00 94.75 184 ALA A CA 1
ATOM 1484 C C . ALA A 1 184 ? -7.942 -6.148 -5.431 1.00 94.75 184 ALA A C 1
ATOM 1486 O O . ALA A 1 184 ? -9.157 -6.163 -5.262 1.00 94.75 184 ALA A O 1
ATOM 1487 N N . VAL A 1 185 ? -7.103 -5.641 -4.523 1.00 92.69 185 VAL A N 1
ATOM 1488 C CA . VAL A 1 185 ? -7.561 -5.068 -3.248 1.00 92.69 185 VAL A CA 1
ATOM 1489 C C . VAL A 1 185 ? -8.168 -3.666 -3.430 1.00 92.69 185 VAL A C 1
ATOM 1491 O O . VAL A 1 185 ? -9.080 -3.291 -2.697 1.00 92.69 185 VAL A O 1
ATOM 1494 N N . ALA A 1 186 ? -7.703 -2.893 -4.417 1.00 91.88 186 ALA A N 1
ATOM 1495 C CA . ALA A 1 186 ? -8.233 -1.564 -4.728 1.00 91.88 186 ALA A CA 1
ATOM 1496 C C . ALA A 1 186 ? -9.666 -1.586 -5.297 1.00 91.88 186 ALA A C 1
ATOM 1498 O O . ALA A 1 186 ? -10.396 -0.604 -5.153 1.00 91.88 186 ALA A O 1
ATOM 1499 N N . GLY A 1 187 ? -10.070 -2.687 -5.936 1.00 91.31 187 GLY A N 1
ATOM 1500 C CA . GLY A 1 187 ? -11.405 -2.857 -6.509 1.00 91.31 187 GLY A CA 1
ATOM 1501 C C . GLY A 1 187 ? -11.581 -2.172 -7.869 1.00 91.31 187 GLY A C 1
ATOM 1502 O O . GLY A 1 187 ? -10.659 -2.120 -8.678 1.00 91.31 187 GLY A O 1
ATOM 1503 N N . GLU A 1 188 ? -12.791 -1.675 -8.142 1.00 90.00 188 GLU A N 1
ATOM 1504 C CA . GLU A 1 188 ? -13.218 -1.247 -9.488 1.00 90.00 188 GLU A CA 1
ATOM 1505 C C . GLU A 1 188 ? -12.558 0.044 -9.994 1.00 90.00 188 GLU A C 1
ATOM 1507 O O . GLU A 1 188 ? -12.514 0.271 -11.200 1.00 90.00 188 GLU A O 1
ATOM 1512 N N . ASN A 1 189 ? -12.029 0.882 -9.098 1.00 88.88 189 ASN A N 1
ATOM 1513 C CA . ASN A 1 189 ? -11.489 2.201 -9.445 1.00 88.88 189 ASN A CA 1
ATOM 1514 C C . ASN A 1 189 ? -10.043 2.378 -8.945 1.00 88.88 189 ASN A C 1
ATOM 1516 O O . ASN A 1 189 ? -9.790 3.232 -8.089 1.00 88.88 189 ASN A O 1
ATOM 1520 N N . PRO A 1 190 ? -9.077 1.574 -9.429 1.00 94.06 190 PRO A N 1
ATOM 1521 C CA . PRO A 1 190 ? -7.682 1.744 -9.049 1.00 94.06 190 PRO A CA 1
ATOM 1522 C C . PRO A 1 190 ? -7.122 3.058 -9.604 1.00 94.06 190 PRO A C 1
ATOM 1524 O O . PRO A 1 190 ? -7.532 3.544 -10.659 1.00 94.06 190 PRO A O 1
ATOM 1527 N N . HIS A 1 191 ? -6.129 3.620 -8.915 1.00 95.94 191 HIS A N 1
ATOM 1528 C CA . HIS A 1 191 ? -5.438 4.810 -9.400 1.00 95.94 191 HIS A CA 1
ATOM 1529 C C . HIS A 1 191 ? -4.740 4.522 -10.744 1.00 95.94 191 HIS A C 1
ATOM 1531 O O . HIS A 1 191 ? -4.093 3.485 -10.896 1.00 95.94 191 HIS A O 1
ATOM 1537 N N . VAL A 1 192 ? -4.815 5.447 -11.708 1.00 97.62 192 VAL A N 1
ATOM 1538 C CA . VAL A 1 192 ? -4.285 5.240 -13.074 1.00 97.62 192 VAL A CA 1
ATOM 1539 C C . VAL A 1 192 ? -2.802 4.860 -13.093 1.00 97.62 192 VAL A C 1
ATOM 1541 O O . VAL A 1 192 ? -2.403 3.952 -13.818 1.00 97.62 192 VAL A O 1
ATOM 1544 N N . SER A 1 193 ? -1.992 5.468 -12.220 1.00 97.44 193 SER A N 1
ATOM 1545 C CA . SER A 1 193 ? -0.565 5.136 -12.120 1.00 97.44 193 SER A CA 1
ATOM 1546 C C . SER A 1 193 ? -0.302 3.702 -11.649 1.00 97.44 193 SER A C 1
ATOM 1548 O O . SER A 1 193 ? 0.769 3.166 -11.907 1.00 97.44 193 SER A O 1
ATOM 1550 N N . TRP A 1 194 ? -1.254 3.050 -10.974 1.00 97.81 194 TRP A N 1
ATOM 1551 C CA . TRP A 1 194 ? -1.111 1.653 -10.554 1.00 97.81 194 TRP A CA 1
ATOM 1552 C C . TRP A 1 194 ? -1.332 0.701 -11.726 1.00 97.81 194 TRP A C 1
ATOM 1554 O O . TRP A 1 194 ? -0.610 -0.283 -11.851 1.00 97.81 194 TRP A O 1
ATOM 1564 N N . LEU A 1 195 ? -2.282 1.024 -12.610 1.00 98.44 195 LEU A N 1
ATOM 1565 C CA . LEU A 1 195 ? -2.471 0.316 -13.878 1.00 98.44 195 LEU A CA 1
ATOM 1566 C C . LEU A 1 195 ? -1.243 0.486 -14.778 1.00 98.44 195 LEU A C 1
ATOM 1568 O O . LEU A 1 195 ? -0.746 -0.493 -15.327 1.00 98.44 195 LEU A O 1
ATOM 1572 N N . TYR A 1 196 ? -0.714 1.708 -14.871 1.00 98.62 196 TYR A N 1
ATOM 1573 C CA . TYR A 1 196 ? 0.499 1.984 -15.638 1.00 98.62 196 TYR A CA 1
ATOM 1574 C C . TYR A 1 196 ? 1.707 1.207 -15.092 1.00 98.62 196 TYR A C 1
ATOM 1576 O O . TYR A 1 196 ? 2.360 0.485 -15.839 1.00 98.62 196 TYR A O 1
ATOM 1584 N N . ASN A 1 197 ? 1.937 1.231 -13.772 1.00 98.44 197 ASN A N 1
ATOM 1585 C CA . ASN A 1 197 ? 2.995 0.434 -13.143 1.00 98.44 197 ASN A CA 1
ATOM 1586 C C . ASN A 1 197 ? 2.828 -1.073 -13.398 1.00 98.44 197 ASN A C 1
ATOM 1588 O O . ASN A 1 197 ? 3.821 -1.761 -13.622 1.00 98.44 197 ASN A O 1
ATOM 1592 N N . ALA A 1 198 ? 1.595 -1.597 -13.393 1.00 98.62 198 ALA A N 1
ATOM 1593 C CA . ALA A 1 198 ? 1.342 -3.000 -13.720 1.00 98.62 198 ALA A CA 1
ATOM 1594 C C . ALA A 1 198 ? 1.790 -3.331 -15.149 1.00 98.62 198 ALA A C 1
ATOM 1596 O O . ALA A 1 198 ? 2.402 -4.376 -15.366 1.00 98.62 198 ALA A O 1
ATOM 1597 N N . ALA A 1 199 ? 1.539 -2.425 -16.099 1.00 98.62 199 ALA A N 1
ATOM 1598 C CA . ALA A 1 199 ? 2.000 -2.569 -17.472 1.00 98.62 199 ALA A CA 1
ATOM 1599 C C . ALA A 1 199 ? 3.532 -2.545 -17.568 1.00 98.62 199 ALA A C 1
ATOM 1601 O O . ALA A 1 199 ? 4.112 -3.458 -18.155 1.00 98.62 199 ALA A O 1
ATOM 1602 N N . CYS A 1 200 ? 4.189 -1.565 -16.937 1.00 98.75 200 CYS A N 1
ATOM 1603 C CA . CYS A 1 200 ? 5.652 -1.473 -16.890 1.00 98.75 200 CYS A CA 1
ATOM 1604 C C . CYS A 1 200 ? 6.272 -2.759 -16.329 1.00 98.75 200 CYS A C 1
ATOM 1606 O O . CYS A 1 200 ? 7.190 -3.336 -16.909 1.00 98.75 200 CYS A O 1
ATOM 1608 N N . TYR A 1 201 ? 5.756 -3.252 -15.200 1.00 98.69 201 TYR A N 1
ATOM 1609 C CA . TYR A 1 201 ? 6.327 -4.426 -14.541 1.00 98.69 201 TYR A CA 1
ATOM 1610 C C . TYR A 1 201 ? 6.032 -5.714 -15.307 1.00 98.69 201 TYR A C 1
ATOM 1612 O O . TYR A 1 201 ? 6.875 -6.606 -15.315 1.00 98.69 201 TYR A O 1
ATOM 1620 N N . ALA A 1 202 ? 4.894 -5.803 -16.001 1.00 98.75 202 ALA A N 1
ATOM 1621 C CA . ALA A 1 202 ? 4.623 -6.897 -16.927 1.00 98.75 202 ALA A CA 1
ATOM 1622 C C . ALA A 1 202 ? 5.613 -6.899 -18.106 1.00 98.75 202 ALA A C 1
ATOM 1624 O O . ALA A 1 202 ? 6.164 -7.949 -18.432 1.00 98.75 202 ALA A O 1
ATOM 1625 N N . ALA A 1 203 ? 5.907 -5.738 -18.704 1.00 98.62 203 ALA A N 1
ATOM 1626 C CA . ALA A 1 203 ? 6.891 -5.624 -19.784 1.00 98.62 203 ALA A CA 1
ATOM 1627 C C . ALA A 1 203 ? 8.297 -6.057 -19.333 1.00 98.62 203 ALA A C 1
ATOM 1629 O O . ALA A 1 203 ? 8.943 -6.876 -19.995 1.00 98.62 203 ALA A O 1
ATOM 1630 N N . LEU A 1 204 ? 8.734 -5.583 -18.161 1.00 98.56 204 LEU A N 1
ATOM 1631 C CA . LEU A 1 204 ? 10.006 -5.973 -17.544 1.00 98.56 204 LEU A CA 1
ATOM 1632 C C . LEU A 1 204 ? 10.050 -7.466 -17.172 1.00 98.56 204 LEU A C 1
ATOM 1634 O O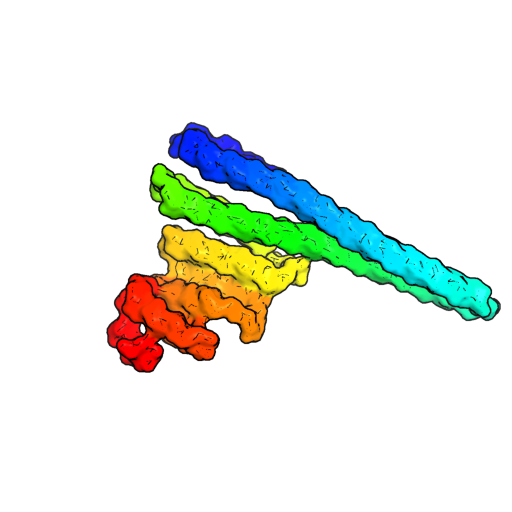 . LEU A 1 204 ? 11.102 -8.097 -17.257 1.00 98.56 204 LEU A O 1
ATOM 1638 N N . ALA A 1 205 ? 8.911 -8.055 -16.802 1.00 98.31 205 ALA A N 1
ATOM 1639 C CA . ALA A 1 205 ? 8.772 -9.482 -16.516 1.00 98.31 205 ALA A CA 1
ATOM 1640 C C . ALA A 1 205 ? 8.600 -10.356 -17.777 1.00 98.31 205 ALA A C 1
ATOM 1642 O O . ALA A 1 205 ? 8.366 -11.556 -17.650 1.00 98.31 205 ALA A O 1
ATOM 1643 N N . SER A 1 206 ? 8.738 -9.790 -18.984 1.00 98.00 206 SER A N 1
ATOM 1644 C CA . SER A 1 206 ? 8.538 -10.496 -20.263 1.00 98.00 206 SER A CA 1
ATOM 1645 C C . SER A 1 206 ? 7.124 -11.080 -20.431 1.00 98.00 206 SER A C 1
ATOM 1647 O O . SER A 1 206 ? 6.951 -12.172 -20.971 1.00 98.00 206 SER A O 1
ATOM 1649 N N . LEU A 1 207 ? 6.110 -10.335 -19.981 1.00 98.38 207 LEU A N 1
ATOM 1650 C CA . LEU A 1 207 ? 4.682 -10.665 -20.060 1.00 98.38 207 LEU A CA 1
ATOM 1651 C C . LEU A 1 207 ? 3.951 -9.675 -20.995 1.00 98.38 207 LEU A C 1
ATOM 1653 O O . LEU A 1 207 ? 3.249 -8.772 -20.525 1.00 98.38 207 LEU A O 1
ATOM 1657 N N . PRO A 1 208 ? 4.133 -9.782 -22.326 1.00 97.75 208 PRO A N 1
ATOM 1658 C CA . PRO A 1 208 ? 3.674 -8.768 -23.280 1.00 97.75 208 PRO A CA 1
ATOM 1659 C C . PRO A 1 208 ? 2.148 -8.626 -23.356 1.00 97.75 208 PRO A C 1
ATOM 1661 O O . PRO A 1 208 ? 1.648 -7.507 -23.488 1.00 97.75 208 PRO A O 1
ATOM 1664 N N . ASP A 1 209 ? 1.405 -9.728 -23.222 1.00 97.94 209 ASP A N 1
ATOM 1665 C CA . ASP A 1 209 ? -0.061 -9.706 -23.265 1.00 97.94 209 ASP A CA 1
ATOM 1666 C C . ASP A 1 209 ? -0.627 -8.934 -22.065 1.00 97.94 209 ASP A C 1
ATOM 1668 O O . ASP A 1 209 ? -1.445 -8.026 -22.227 1.00 97.94 209 ASP A O 1
ATOM 1672 N N . GLN A 1 210 ? -0.127 -9.229 -20.859 1.00 98.62 210 GLN A N 1
ATOM 1673 C CA . GLN A 1 210 ? -0.520 -8.539 -19.626 1.00 98.62 210 GLN A CA 1
ATOM 1674 C C . GLN A 1 210 ? -0.094 -7.067 -19.649 1.00 98.62 210 GLN A C 1
ATOM 1676 O O . GLN A 1 210 ? -0.848 -6.201 -19.206 1.00 98.62 210 GLN A O 1
ATOM 1681 N N . CYS A 1 211 ? 1.084 -6.766 -20.204 1.00 98.50 211 CYS A N 1
ATOM 1682 C CA . CYS A 1 211 ? 1.528 -5.393 -20.429 1.00 98.50 211 CYS A CA 1
ATOM 1683 C C . CYS A 1 211 ? 0.506 -4.608 -21.265 1.00 98.50 211 CYS A C 1
ATOM 1685 O O . CYS A 1 211 ? 0.041 -3.551 -20.836 1.00 98.50 211 CYS A O 1
ATOM 1687 N N . CYS A 1 212 ? 0.122 -5.132 -22.433 1.00 98.12 212 CYS A N 1
ATOM 1688 C CA . CYS A 1 212 ? -0.829 -4.462 -23.321 1.00 98.12 212 CYS A CA 1
ATOM 1689 C C . CYS A 1 212 ? -2.219 -4.338 -22.683 1.00 98.12 212 CYS A C 1
ATOM 1691 O O . CYS A 1 212 ? -2.875 -3.305 -22.838 1.00 98.12 212 CYS A O 1
ATOM 1693 N N . GLU A 1 213 ? -2.660 -5.347 -21.926 1.00 98.06 213 GLU A N 1
ATOM 1694 C CA . GLU A 1 213 ? -3.928 -5.309 -21.194 1.00 98.06 213 GLU A CA 1
ATOM 1695 C C . GLU A 1 213 ? -3.964 -4.154 -20.179 1.00 98.06 213 GLU A C 1
ATOM 1697 O O . GLU A 1 213 ? -4.886 -3.331 -20.196 1.00 98.06 213 GLU A O 1
ATOM 1702 N N . TYR A 1 214 ? -2.960 -4.061 -19.303 1.00 98.56 214 TYR A N 1
ATOM 1703 C CA . TYR A 1 214 ? -2.921 -3.021 -18.275 1.00 98.56 214 TYR A CA 1
ATOM 1704 C C . TYR A 1 214 ? -2.657 -1.630 -18.849 1.00 98.56 214 TYR A C 1
ATOM 1706 O O . TYR A 1 214 ? -3.282 -0.669 -18.394 1.00 98.56 214 TYR A O 1
ATOM 1714 N N . LEU A 1 215 ? -1.817 -1.509 -19.882 1.00 98.50 215 LEU A N 1
ATOM 1715 C CA . LEU A 1 215 ? -1.590 -0.226 -20.545 1.00 98.50 215 LEU A CA 1
ATOM 1716 C C . LEU A 1 215 ? -2.864 0.262 -21.240 1.00 98.50 215 LEU A C 1
ATOM 1718 O O . LEU A 1 215 ? -3.194 1.441 -21.150 1.00 98.50 215 LEU A O 1
ATOM 1722 N N . THR A 1 216 ? -3.638 -0.640 -21.854 1.00 98.19 216 THR A N 1
ATOM 1723 C CA . THR A 1 216 ? -4.942 -0.294 -22.442 1.00 98.19 216 THR A CA 1
ATOM 1724 C C . THR A 1 216 ? -5.877 0.281 -21.383 1.00 98.19 216 THR A C 1
ATOM 1726 O O . THR A 1 216 ? -6.460 1.345 -21.594 1.00 98.19 216 THR A O 1
ATOM 1729 N N . LYS A 1 217 ? -5.975 -0.374 -20.218 1.00 97.81 217 LYS A N 1
ATOM 1730 C CA . LYS A 1 217 ? -6.771 0.119 -19.082 1.00 97.81 217 LYS A CA 1
ATOM 1731 C C . LYS A 1 217 ? -6.282 1.490 -18.602 1.00 97.81 217 LYS A C 1
ATOM 1733 O O . LYS A 1 217 ? -7.096 2.380 -18.381 1.00 97.81 217 LYS A O 1
ATOM 1738 N N . ALA A 1 218 ? -4.969 1.692 -18.482 1.00 98.19 218 ALA A N 1
ATOM 1739 C CA . ALA A 1 218 ? -4.397 2.974 -18.068 1.00 98.19 218 ALA A CA 1
ATOM 1740 C C . ALA A 1 218 ? -4.709 4.101 -19.072 1.00 98.19 218 ALA A C 1
ATOM 1742 O O . ALA A 1 218 ? -5.153 5.173 -18.665 1.00 98.19 218 ALA A O 1
ATOM 1743 N N . VAL A 1 219 ? -4.560 3.842 -20.378 1.00 97.88 219 VAL A N 1
ATOM 1744 C CA . VAL A 1 219 ? -4.839 4.802 -21.465 1.00 97.88 219 VAL A CA 1
ATOM 1745 C C . VAL A 1 219 ? -6.324 5.161 -21.557 1.00 97.88 219 VAL A C 1
ATOM 1747 O O . VAL A 1 219 ? -6.664 6.305 -21.857 1.00 97.88 219 VAL A O 1
ATOM 1750 N N . GLN A 1 220 ? -7.220 4.208 -21.283 1.00 96.75 220 GLN A N 1
ATOM 1751 C CA . GLN A 1 220 ? -8.662 4.468 -21.211 1.00 96.75 220 GLN A CA 1
ATOM 1752 C C . GLN A 1 220 ? -9.023 5.437 -20.080 1.00 96.75 220 GLN A C 1
ATOM 1754 O O . GLN A 1 220 ? -9.949 6.230 -20.237 1.00 96.75 220 GLN A O 1
ATOM 1759 N N . VAL A 1 221 ? -8.296 5.386 -18.958 1.00 97.00 221 VAL A N 1
ATOM 1760 C CA . VAL A 1 221 ? -8.491 6.305 -17.827 1.00 97.00 221 VAL A CA 1
ATOM 1761 C C . VAL A 1 221 ? -7.810 7.653 -18.082 1.00 97.00 221 VAL A C 1
ATOM 1763 O O . VAL A 1 221 ? -8.394 8.695 -17.792 1.00 97.00 221 VAL A O 1
ATOM 1766 N N . SER A 1 222 ? -6.594 7.653 -18.634 1.00 97.44 222 SER A N 1
ATOM 1767 C CA . SER A 1 222 ? -5.864 8.869 -19.001 1.00 97.44 222 SER A CA 1
ATOM 1768 C C . SER A 1 222 ? -5.065 8.680 -20.286 1.00 97.44 222 SER A C 1
ATOM 1770 O O . SER A 1 222 ? -4.116 7.898 -20.336 1.00 97.44 222 SER A O 1
ATOM 1772 N N . ALA A 1 223 ? -5.390 9.471 -21.312 1.00 95.88 223 ALA A N 1
ATOM 1773 C CA . ALA A 1 223 ? -4.686 9.444 -22.592 1.00 95.88 223 ALA A CA 1
ATOM 1774 C C . ALA A 1 223 ? -3.200 9.844 -22.485 1.00 95.88 223 ALA A C 1
ATOM 1776 O O . ALA A 1 223 ? -2.420 9.460 -23.352 1.00 95.88 223 ALA A O 1
ATOM 1777 N N . GLU A 1 224 ? -2.801 10.564 -21.429 1.00 96.94 224 GLU A N 1
ATOM 1778 C CA . GLU A 1 224 ? -1.404 10.941 -21.151 1.00 96.94 224 GLU A CA 1
ATOM 1779 C C . GLU A 1 224 ? -0.501 9.714 -20.970 1.00 96.94 224 GLU A C 1
ATOM 1781 O O . GLU A 1 224 ? 0.627 9.706 -21.450 1.00 96.94 224 GLU A O 1
ATOM 1786 N N . MET A 1 225 ? -1.040 8.618 -20.419 1.00 97.94 225 MET A N 1
ATOM 1787 C CA . MET A 1 225 ? -0.307 7.356 -20.252 1.00 97.94 225 MET A CA 1
ATOM 1788 C C . MET A 1 225 ? 0.188 6.784 -21.587 1.00 97.94 225 MET A C 1
ATOM 1790 O O . MET A 1 225 ? 1.149 6.019 -21.619 1.00 97.94 225 MET A O 1
ATOM 1794 N N . ARG A 1 226 ? -0.457 7.146 -22.705 1.00 97.19 226 ARG A N 1
ATOM 1795 C CA . ARG A 1 226 ? 0.013 6.774 -24.042 1.00 97.19 226 ARG A CA 1
ATOM 1796 C C . ARG A 1 226 ? 1.329 7.475 -24.374 1.00 97.19 226 ARG A C 1
ATOM 1798 O O . ARG A 1 226 ? 2.228 6.850 -24.922 1.00 97.19 226 ARG A O 1
ATOM 1805 N N . GLU A 1 227 ? 1.420 8.765 -24.071 1.00 96.44 227 GLU A N 1
ATOM 1806 C CA . GLU A 1 227 ? 2.604 9.578 -24.350 1.00 96.44 227 GLU A CA 1
ATOM 1807 C C . GLU A 1 227 ? 3.779 9.142 -23.477 1.00 96.44 227 GLU A C 1
ATOM 1809 O O . GLU A 1 227 ? 4.883 8.948 -23.988 1.00 96.44 227 GLU A O 1
ATOM 1814 N N . ASP A 1 228 ? 3.519 8.881 -22.195 1.00 97.62 228 ASP A N 1
ATOM 1815 C CA . ASP A 1 228 ? 4.527 8.361 -21.271 1.00 97.62 228 ASP A CA 1
ATOM 1816 C C . ASP A 1 228 ? 5.095 7.026 -21.782 1.00 97.62 228 ASP A C 1
ATOM 1818 O O . ASP A 1 228 ? 6.313 6.881 -21.939 1.00 97.62 228 ASP A O 1
ATOM 1822 N N . ALA A 1 229 ? 4.222 6.094 -22.187 1.00 97.94 229 ALA A N 1
ATOM 1823 C CA . ALA A 1 229 ? 4.624 4.769 -22.661 1.00 97.94 229 ALA A CA 1
ATOM 1824 C C . ALA A 1 229 ? 5.503 4.787 -23.926 1.00 97.94 229 ALA A C 1
ATOM 1826 O O . ALA A 1 229 ? 6.296 3.865 -24.127 1.00 97.94 229 ALA A O 1
ATOM 1827 N N . ARG A 1 230 ? 5.418 5.826 -24.777 1.00 96.50 230 ARG A N 1
ATOM 1828 C CA . ARG A 1 230 ? 6.299 5.964 -25.959 1.00 96.50 230 ARG A CA 1
ATOM 1829 C C . ARG A 1 230 ? 7.766 6.064 -25.569 1.00 96.50 230 ARG A C 1
ATOM 1831 O O . ARG A 1 230 ? 8.638 5.535 -26.260 1.00 96.50 230 ARG A O 1
ATOM 1838 N N . THR A 1 231 ? 8.035 6.791 -24.491 1.00 96.06 231 THR A N 1
ATOM 1839 C CA . THR A 1 231 ? 9.396 7.181 -24.106 1.00 96.06 231 THR A CA 1
ATOM 1840 C C . THR A 1 231 ? 9.933 6.391 -22.924 1.00 96.06 231 THR A C 1
ATOM 1842 O O . THR A 1 231 ? 11.147 6.332 -22.744 1.00 96.06 231 THR A O 1
ATOM 1845 N N . ASP A 1 232 ? 9.060 5.726 -22.172 1.00 97.81 232 ASP A N 1
ATOM 1846 C CA . ASP A 1 232 ? 9.442 4.914 -21.027 1.00 97.81 232 ASP A CA 1
ATOM 1847 C C . ASP A 1 232 ? 10.261 3.683 -21.461 1.00 97.81 232 ASP A C 1
ATOM 1849 O O . ASP A 1 232 ? 9.897 2.934 -22.377 1.00 97.81 232 ASP A O 1
ATOM 1853 N N . SER A 1 233 ? 11.424 3.514 -20.831 1.00 97.81 233 SER A N 1
ATOM 1854 C CA . SER A 1 233 ? 12.360 2.420 -21.094 1.00 97.81 233 SER A CA 1
ATOM 1855 C C . SER A 1 233 ? 11.858 1.079 -20.566 1.00 97.81 233 SER A C 1
ATOM 1857 O O . SER A 1 233 ? 12.297 0.035 -21.043 1.00 97.81 233 SER A O 1
ATOM 1859 N N . ASP A 1 234 ? 10.921 1.078 -19.610 1.00 98.38 234 ASP A N 1
ATOM 1860 C CA . ASP A 1 234 ? 10.346 -0.164 -19.082 1.00 98.38 234 ASP A CA 1
ATOM 1861 C C . ASP A 1 234 ? 9.631 -0.974 -20.189 1.00 98.38 234 ASP A C 1
ATOM 1863 O O . ASP A 1 234 ? 9.509 -2.194 -20.080 1.00 98.38 234 ASP A O 1
ATOM 1867 N N . PHE A 1 235 ? 9.221 -0.321 -21.286 1.00 98.38 235 PHE A N 1
ATOM 1868 C CA . PHE A 1 235 ? 8.571 -0.952 -22.439 1.00 98.38 235 PHE A CA 1
ATOM 1869 C C . PHE A 1 235 ? 9.516 -1.331 -23.586 1.00 98.38 235 PHE A C 1
ATOM 1871 O O . PHE A 1 235 ? 9.044 -1.818 -24.613 1.00 98.38 235 PHE A O 1
ATOM 1878 N N . ASP A 1 236 ? 10.833 -1.143 -23.462 1.00 97.88 236 ASP A N 1
ATOM 1879 C CA . ASP A 1 236 ? 11.772 -1.394 -24.569 1.00 97.88 236 ASP A CA 1
ATOM 1880 C C . ASP A 1 236 ? 11.668 -2.819 -25.145 1.00 97.88 236 ASP A C 1
ATOM 1882 O O . ASP A 1 236 ? 11.817 -3.012 -26.352 1.00 97.88 236 ASP A O 1
ATOM 1886 N N . SER A 1 237 ? 11.332 -3.808 -24.310 1.00 97.25 237 SER A N 1
ATOM 1887 C CA . SER A 1 237 ? 11.135 -5.206 -24.717 1.00 97.25 237 SER A CA 1
ATOM 1888 C C . SER A 1 237 ? 9.875 -5.453 -25.558 1.00 97.25 237 SER A C 1
ATOM 1890 O O . SER A 1 237 ? 9.801 -6.470 -26.246 1.00 97.25 237 SER A O 1
ATOM 1892 N N . VAL A 1 238 ? 8.890 -4.549 -25.517 1.00 97.62 238 VAL A N 1
ATOM 1893 C CA . VAL A 1 238 ? 7.575 -4.707 -26.167 1.00 97.62 238 VAL A CA 1
ATOM 1894 C C . VAL A 1 238 ? 7.295 -3.666 -27.254 1.00 97.62 238 VAL A C 1
ATOM 1896 O O . VAL A 1 238 ? 6.322 -3.814 -27.990 1.00 97.62 238 VAL A O 1
ATOM 1899 N N . LYS A 1 239 ? 8.155 -2.650 -27.417 1.00 96.25 239 LYS A N 1
A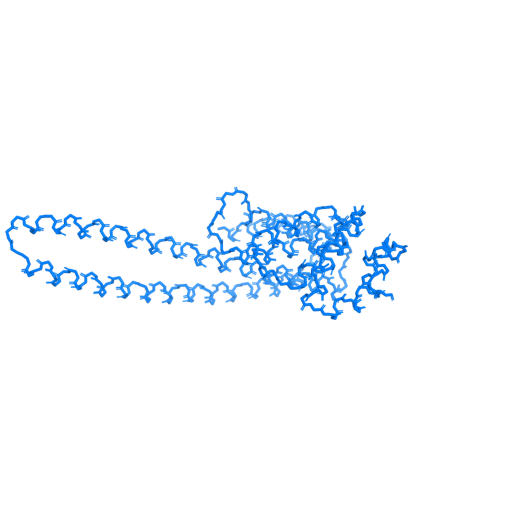TOM 1900 C CA . LYS A 1 239 ? 7.980 -1.543 -28.382 1.00 96.25 239 LYS A CA 1
ATOM 1901 C C . LYS A 1 239 ? 7.806 -1.975 -29.841 1.00 96.25 239 LYS A C 1
ATOM 1903 O O . LYS A 1 239 ? 7.247 -1.223 -30.629 1.00 96.25 239 LYS A O 1
ATOM 1908 N N . THR A 1 240 ? 8.290 -3.157 -30.216 1.00 96.12 240 THR A N 1
ATOM 1909 C CA . THR A 1 240 ? 8.188 -3.686 -31.587 1.00 96.12 240 THR A CA 1
ATOM 1910 C C . THR A 1 240 ? 6.969 -4.576 -31.813 1.00 96.12 240 THR A C 1
ATOM 1912 O O . THR A 1 240 ? 6.758 -5.032 -32.934 1.00 96.12 240 THR A O 1
ATOM 1915 N N . LEU A 1 241 ? 6.177 -4.856 -30.775 1.00 96.75 241 LEU A N 1
ATOM 1916 C CA . LEU A 1 241 ? 4.990 -5.694 -30.894 1.00 96.75 241 LEU A CA 1
ATOM 1917 C C . LEU A 1 241 ? 3.848 -4.900 -31.526 1.00 96.75 241 LEU A C 1
ATOM 1919 O O . LEU A 1 241 ? 3.513 -3.814 -31.054 1.00 96.75 241 LEU A O 1
ATOM 1923 N N . ASP A 1 242 ? 3.184 -5.486 -32.525 1.00 97.50 242 ASP A N 1
ATOM 1924 C CA . ASP A 1 242 ? 2.056 -4.855 -33.225 1.00 97.50 242 ASP A CA 1
ATOM 1925 C C . ASP A 1 242 ? 0.961 -4.375 -32.259 1.00 97.50 242 ASP A C 1
ATOM 1927 O O . ASP A 1 242 ? 0.399 -3.298 -32.441 1.00 97.50 242 ASP A O 1
ATOM 1931 N N . ALA A 1 243 ? 0.686 -5.140 -31.196 1.00 96.00 243 ALA A N 1
ATOM 1932 C CA . ALA A 1 243 ? -0.292 -4.770 -30.172 1.00 96.00 243 ALA A CA 1
ATOM 1933 C C . ALA A 1 243 ? 0.113 -3.508 -29.388 1.00 96.00 243 ALA A C 1
ATOM 1935 O O . ALA A 1 243 ? -0.739 -2.669 -29.093 1.00 96.00 243 ALA A O 1
ATOM 1936 N N . PHE A 1 244 ? 1.404 -3.348 -29.083 1.00 97.31 244 PHE A N 1
ATOM 1937 C CA . PHE A 1 244 ? 1.922 -2.164 -28.399 1.00 97.31 244 PHE A CA 1
ATOM 1938 C C . PHE A 1 244 ? 1.914 -0.948 -29.335 1.00 97.31 244 PHE A C 1
ATOM 1940 O O . PHE A 1 244 ? 1.410 0.109 -28.959 1.00 97.31 244 PHE A O 1
ATOM 1947 N N . ILE A 1 245 ? 2.376 -1.120 -30.580 1.00 97.44 245 ILE A N 1
ATOM 1948 C CA . ILE A 1 245 ? 2.349 -0.082 -31.625 1.00 97.44 245 ILE A CA 1
ATOM 1949 C C . ILE A 1 245 ? 0.911 0.389 -31.878 1.00 97.44 245 ILE A C 1
ATOM 1951 O O . ILE A 1 245 ? 0.649 1.584 -31.933 1.00 97.44 245 ILE A O 1
ATOM 1955 N N . ALA A 1 246 ? -0.063 -0.518 -31.961 1.00 96.12 246 ALA A N 1
ATOM 1956 C CA . ALA A 1 246 ? -1.464 -0.143 -32.160 1.00 96.12 246 ALA A CA 1
ATOM 1957 C C . ALA A 1 246 ? -2.035 0.698 -31.002 1.00 96.12 246 ALA A C 1
ATOM 1959 O O . ALA A 1 246 ? -2.908 1.541 -31.216 1.00 96.12 246 ALA A O 1
ATOM 1960 N N . LEU A 1 247 ? -1.559 0.468 -29.776 1.00 95.00 247 LEU A N 1
ATOM 1961 C CA . LEU A 1 247 ? -2.023 1.164 -28.579 1.00 95.00 247 LEU A CA 1
ATOM 1962 C C . LEU A 1 247 ? -1.358 2.536 -28.403 1.00 95.00 247 LEU A C 1
ATOM 1964 O O . LEU A 1 247 ? -2.003 3.501 -27.966 1.00 95.00 247 LEU A O 1
ATOM 1968 N N . VAL A 1 248 ? -0.068 2.601 -28.727 1.00 93.56 248 VAL A N 1
ATOM 1969 C CA . VAL A 1 248 ? 0.816 3.715 -28.393 1.00 93.56 248 VAL A CA 1
ATOM 1970 C C . VAL A 1 248 ? 1.125 4.607 -29.601 1.00 93.56 248 VAL A C 1
ATOM 1972 O O . VAL A 1 248 ? 1.286 5.812 -29.418 1.00 93.56 248 VAL A O 1
ATOM 1975 N N . GLY A 1 249 ? 1.072 4.087 -30.826 1.00 78.50 249 GLY A N 1
ATOM 1976 C CA . GLY A 1 249 ? 1.376 4.796 -32.075 1.00 78.50 249 GLY A CA 1
ATOM 1977 C C . GLY A 1 249 ? 2.865 4.825 -32.358 1.00 78.50 249 GLY A C 1
ATOM 1978 O O . GLY A 1 249 ? 3.405 5.952 -32.386 1.00 78.50 249 GLY A O 1
#

Nearest PDB structures (foldseek):
  4a1s-assembly1_B  TM=4.542E-01  e=6.976E-02  Drosophila melanogaster
  4wnd-assembly1_A  TM=4.612E-01  e=3.964E-01  Homo sapiens
  6hc2-assembly1_C  TM=4.409E-01  e=3.964E-01  Homo sapiens
  4g2v-assembly1_A  TM=4.157E-01  e=2.879E-01  Mus musculus
  3sf4-assembly2_B  TM=4.074E-01  e=2.627E-01  Homo sapiens

Solvent-accessible surface area (backbone atoms only — not comparable to full-atom values): 13404 Å² total; per-residue (Å²): 118,69,71,65,70,52,66,67,58,68,71,66,50,79,78,80,54,61,66,65,55,45,66,60,44,50,60,52,50,59,49,45,58,51,50,51,53,53,50,52,52,50,51,52,53,52,48,52,55,49,52,50,51,53,51,54,51,51,53,51,53,50,56,56,52,73,74,51,71,69,81,59,40,64,56,50,50,52,52,48,54,52,50,54,51,54,50,52,53,49,53,52,53,50,51,54,30,52,52,47,44,50,52,50,52,51,49,44,53,50,52,49,52,52,51,55,46,56,74,72,43,97,63,57,68,70,60,48,52,53,53,39,53,52,51,44,57,50,49,48,71,74,68,42,97,84,65,91,61,52,57,40,58,60,51,16,52,42,29,44,54,40,16,54,41,28,45,74,71,68,39,22,59,59,14,21,55,34,28,52,52,16,43,64,48,38,49,98,72,54,60,54,69,57,32,38,50,32,12,37,24,18,28,63,47,74,33,60,68,57,13,48,53,27,38,50,56,18,30,75,75,36,65,63,54,30,61,51,55,73,71,43,69,53,35,66,85,40,62,85,37,69,72,43,35,73,72,54,108

Sequence (249 aa):
MLMYFFGALGALVAFFGFREWKAVIKPTKDKLERLETAHAGHIEEQKNKFDEIVRAHKNDLDAQMQAVKGDHQLQMQAVKTDHETQMQKMVEEFTSRMHRNAVALIASQLIWDVIDRSEREHISEAVKEDLYRDVVSRVDKVCGPGDDLMDGYLTAILLIRKAYVLKRLGEFAFAYETTVRALAVAGENPHVSWLYNAACYAALASLPDQCCEYLTKAVQVSAEMREDARTDSDFDSVKTLDAFIALVG